Protein AF-A0A2S0KDK7-F1 (afdb_monomer)

InterPro domains:
  IPR001185 Large-conductance mechanosensitive channel [MF_00115] (1-149)
  IPR001185 Large-conductance mechanosensitive channel [TIGR00220] (1-148)
  IPR036019 Large-conductance mechanosensitive channel MscL [G3DSA:1.10.1200.120] (1-150)
  IPR036019 Large-conductance mechanosensitive channel MscL [SSF81330] (10-143)
  IPR037673 Large-conductance mechanosensitive channel/anditomin synthesis protein L [PF01741] (1-147)
  IPR037673 Large-conductance mechanosensitive channel/anditomin synthesis protein L [PTHR30266] (1-153)

Organism: NCBI:txid1004901

Solvent-accessible surface area (backbone atoms only — not comparable to full-atom values): 11457 Å² total; per-residue (Å²): 110,72,67,62,52,50,58,52,45,70,63,49,68,51,49,58,54,50,50,53,53,52,52,51,53,54,49,51,50,52,50,50,51,48,41,41,71,52,47,23,56,59,56,58,68,50,85,68,65,98,77,63,67,84,76,71,84,84,62,99,76,82,78,85,80,59,64,35,74,47,63,91,56,65,48,63,81,43,93,93,43,82,93,40,58,48,55,54,17,55,53,54,28,52,49,54,51,48,51,53,49,50,51,51,48,40,60,72,45,49,51,54,48,53,57,50,48,54,54,48,48,57,47,48,54,51,49,51,51,53,51,50,52,52,50,52,54,49,51,53,53,51,51,51,50,50,51,59,69,66,48,70,77,72,76,80,82,80,76,90,81,76,86,76,79,83,76,73,80,74,61,95,84,68,70,75,78,78,80,67,84,79,82,84,84,128

Sequence (186 aa):
MLKGFKEFILRGNVVELATAVIIGAAFTAIVTAFTNHIISPLLAAIPTGQDCGQTMTTGADSEQSAAVQVCGLAWQIKDGAPATTIDIGQVIAATINFLIVAAVVYFLIIVPYNKLNELAAARRDASAEEEAEQTEVGLLAEIRDLLSAARPAAPAVGEPLGGLPPTPNPAPGQYPPADGPGRHSR

Radius of gyration: 40.22 Å; Cα contacts (8 Å, |Δi|>4): 74; chains: 1; bounding box: 104×34×84 Å

Foldseek 3Di:
DVVVVVVVVVVPPVVVVVVVVVVVVVLVVVLLCCCQPPVLVVLVVPPQDPCQDPPPPPDPPDDGDSFNFNDDPWDAPDPPDSVRIDRVRRVVRVVVSVVSSVVVCCVPPVVVVVVVVVVVVVVVVVVVVVVVVVVVVVVVVVVVVVVVVPPPPPPDDDDDPDDDPPDPDDDPPPDDPDPPDDPPDD

Mean predicted aligned error: 18.28 Å

Secondary structure (DSSP, 8-state):
-HHHHHHHHTTSHHHHHHHHHHHHHHHHHHHHHHIIIIIHHHHHTS---S---------S--S--------S-EEESSTT-GGGEEEHHHHHHHHHHHHHHHHHHIIIIIHHHHHHHHHHHHHHHHHHHHHHHHHHHHHHHHHHHHHHHHS-------S-----PPPPPPPTT-SPP--PPP----

Structure (mmCIF, N/CA/C/O backbone):
data_AF-A0A2S0KDK7-F1
#
_entry.id   AF-A0A2S0KDK7-F1
#
loop_
_atom_site.group_PDB
_atom_site.id
_atom_site.type_symbol
_atom_site.label_atom_id
_atom_site.label_alt_id
_atom_site.label_comp_id
_atom_site.label_asym_id
_atom_site.label_entity_id
_atom_site.label_seq_id
_atom_site.pdbx_PDB_ins_code
_atom_site.Cartn_x
_atom_site.Cartn_y
_atom_site.Cartn_z
_atom_site.occupancy
_atom_site.B_iso_or_equiv
_atom_site.auth_seq_id
_atom_site.auth_comp_id
_atom_site.auth_asym_id
_atom_site.auth_atom_id
_atom_site.pdbx_PDB_model_num
ATOM 1 N N . MET A 1 1 ? 15.103 16.322 26.735 1.00 68.81 1 MET A N 1
ATOM 2 C CA . MET A 1 1 ? 14.741 15.994 25.337 1.00 68.81 1 MET A CA 1
ATOM 3 C C . MET A 1 1 ? 13.995 14.664 25.211 1.00 68.81 1 MET A C 1
ATOM 5 O O . MET A 1 1 ? 12.875 14.687 24.725 1.00 68.81 1 MET A O 1
ATOM 9 N N . LEU A 1 2 ? 14.515 13.537 25.727 1.00 74.75 2 LEU A N 1
ATOM 10 C CA . LEU A 1 2 ? 13.822 12.229 25.666 1.00 74.75 2 LEU A CA 1
ATOM 11 C C . LEU A 1 2 ? 12.410 12.205 26.293 1.00 74.75 2 LEU A C 1
ATOM 13 O O . LEU A 1 2 ? 11.532 11.504 25.802 1.00 74.75 2 LEU A O 1
ATOM 17 N N . LYS A 1 3 ? 12.179 12.982 27.361 1.00 84.25 3 LYS A N 1
ATOM 18 C CA . LYS A 1 3 ? 10.872 13.071 28.041 1.00 84.25 3 LYS A CA 1
ATOM 19 C C . LYS A 1 3 ? 9.783 13.665 27.129 1.00 84.25 3 LYS A C 1
ATOM 21 O O . LYS A 1 3 ? 8.746 13.042 26.955 1.00 84.25 3 LYS A O 1
ATOM 26 N N . GLY A 1 4 ? 10.089 14.773 26.445 1.00 81.81 4 GLY A N 1
ATOM 27 C CA . GLY A 1 4 ? 9.175 15.417 25.491 1.00 81.81 4 GLY A CA 1
ATOM 28 C C . GLY A 1 4 ? 8.920 14.592 24.224 1.00 81.81 4 GLY A C 1
ATOM 29 O O . GLY A 1 4 ? 7.816 14.611 23.694 1.00 81.81 4 GLY A O 1
ATOM 30 N N . PHE A 1 5 ? 9.903 13.805 23.774 1.00 81.44 5 PHE A N 1
ATOM 31 C CA . PHE A 1 5 ? 9.718 12.850 22.676 1.00 81.44 5 PHE A CA 1
ATOM 32 C C . PHE A 1 5 ? 8.780 11.696 23.064 1.00 81.44 5 PHE A C 1
ATOM 34 O O . PHE A 1 5 ? 7.878 11.350 22.306 1.00 81.44 5 PHE A O 1
ATOM 41 N N . LYS A 1 6 ? 8.927 11.151 24.280 1.00 84.06 6 LYS A N 1
ATOM 42 C CA . LYS A 1 6 ? 7.994 10.157 24.828 1.00 84.06 6 LYS A CA 1
ATOM 43 C C . LYS A 1 6 ? 6.575 10.731 24.939 1.00 84.06 6 LYS A C 1
ATOM 45 O O . LYS A 1 6 ? 5.639 10.068 24.519 1.00 84.06 6 LYS A O 1
ATOM 50 N N . GLU A 1 7 ? 6.406 11.956 25.436 1.00 82.12 7 GLU A N 1
ATOM 51 C CA . GLU A 1 7 ? 5.098 12.639 25.512 1.00 82.12 7 GLU A CA 1
ATOM 52 C C . GLU A 1 7 ? 4.462 12.904 24.136 1.00 82.12 7 GLU A C 1
ATOM 54 O O . GLU A 1 7 ? 3.241 12.877 24.000 1.00 82.12 7 GLU A O 1
ATOM 59 N N . PHE A 1 8 ? 5.280 13.130 23.105 1.00 81.75 8 PHE A N 1
ATOM 60 C CA . PHE A 1 8 ? 4.823 13.294 21.725 1.00 81.75 8 PHE A CA 1
ATOM 61 C C . PHE A 1 8 ? 4.345 11.972 21.108 1.00 81.75 8 PHE A C 1
ATOM 63 O O . PHE A 1 8 ? 3.282 11.934 20.494 1.00 81.75 8 PHE A O 1
ATOM 70 N N . ILE A 1 9 ? 5.084 10.879 21.323 1.00 81.94 9 ILE A N 1
ATOM 71 C CA . ILE A 1 9 ? 4.698 9.539 20.857 1.00 81.94 9 ILE A CA 1
ATOM 72 C C . ILE A 1 9 ? 3.483 9.006 21.629 1.00 81.94 9 ILE A C 1
ATOM 74 O O . ILE A 1 9 ? 2.565 8.451 21.031 1.00 81.94 9 ILE A O 1
ATOM 78 N N . LEU A 1 10 ? 3.418 9.231 22.944 1.00 82.88 10 LEU A N 1
ATOM 79 C CA . LEU A 1 10 ? 2.284 8.819 23.782 1.00 82.88 10 LEU A CA 1
ATOM 80 C C . LEU A 1 10 ? 0.985 9.581 23.488 1.00 82.88 10 LEU A C 1
ATOM 82 O O . LEU A 1 10 ? -0.064 9.204 23.999 1.00 82.88 10 LEU A O 1
ATOM 86 N N . ARG A 1 11 ? 1.022 10.610 22.633 1.00 85.75 11 ARG A N 1
ATOM 87 C CA . ARG A 1 11 ? -0.171 11.311 22.138 1.00 85.75 11 ARG A CA 1
ATOM 88 C C . ARG A 1 11 ? -1.036 10.442 21.202 1.00 85.75 11 ARG A C 1
ATOM 90 O O . ARG A 1 11 ? -2.076 10.906 20.750 1.00 85.75 11 ARG A O 1
ATOM 97 N N . GLY A 1 12 ? -0.622 9.207 20.893 1.00 77.50 12 GLY A N 1
ATOM 98 C CA . GLY A 1 12 ? -1.395 8.206 20.138 1.00 77.50 12 GLY A CA 1
ATOM 99 C C . GLY A 1 12 ? -1.347 8.410 18.623 1.00 77.50 12 GLY A C 1
ATOM 100 O O . GLY A 1 12 ? -0.922 7.520 17.893 1.00 77.50 12 GLY A O 1
ATOM 101 N N . ASN A 1 13 ? -1.637 9.628 18.159 1.00 85.62 13 ASN A N 1
ATOM 102 C CA . ASN A 1 13 ? -1.709 9.977 16.733 1.00 85.62 13 ASN A CA 1
ATOM 103 C C . ASN A 1 13 ? -0.413 9.695 15.940 1.00 85.62 13 ASN A C 1
ATOM 105 O O . ASN A 1 13 ? -0.450 9.447 14.741 1.00 85.62 13 ASN A O 1
ATOM 109 N N . VAL A 1 14 ? 0.752 9.742 16.593 1.00 86.69 14 VAL A N 1
ATOM 110 C CA . VAL A 1 14 ? 2.056 9.550 15.932 1.00 86.69 14 VAL A CA 1
ATOM 111 C C . VAL A 1 14 ? 2.391 8.071 15.760 1.00 86.69 14 VAL A C 1
ATOM 113 O O . VAL A 1 14 ? 3.001 7.701 14.761 1.00 86.69 14 VAL A O 1
ATOM 116 N N . VAL A 1 15 ? 2.000 7.223 16.716 1.00 89.19 15 VAL A N 1
ATOM 117 C CA . VAL A 1 15 ? 2.306 5.785 16.679 1.00 89.19 15 VAL A CA 1
ATOM 118 C C . VAL A 1 15 ? 1.524 5.116 15.560 1.00 89.19 15 VAL A C 1
ATOM 120 O O . VAL A 1 15 ? 2.116 4.412 14.753 1.00 89.19 15 VAL A O 1
ATOM 123 N N . GLU A 1 16 ? 0.225 5.396 15.461 1.00 89.50 16 GLU A N 1
ATOM 124 C CA . GLU A 1 16 ? -0.635 4.828 14.418 1.00 89.50 16 GLU A CA 1
ATOM 125 C C . GLU A 1 16 ? -0.177 5.249 13.017 1.00 89.50 16 GLU A C 1
ATOM 127 O O . GLU A 1 16 ? -0.047 4.405 12.126 1.00 89.50 16 GLU A O 1
ATOM 132 N N . LEU A 1 17 ? 0.173 6.530 12.839 1.00 92.56 17 LEU A N 1
ATOM 133 C CA . LEU A 1 17 ? 0.731 7.011 11.575 1.00 92.56 17 LEU A CA 1
ATOM 134 C C . LEU A 1 17 ? 2.080 6.358 11.254 1.00 92.56 17 LEU A C 1
ATOM 136 O O . LEU A 1 17 ? 2.308 5.938 10.121 1.00 92.56 17 LEU A O 1
ATOM 140 N N . ALA A 1 18 ? 2.974 6.253 12.240 1.00 91.06 18 ALA A N 1
ATOM 141 C CA . ALA A 1 18 ? 4.280 5.632 12.049 1.00 91.06 18 ALA A CA 1
ATOM 142 C C . ALA A 1 18 ? 4.145 4.153 11.661 1.00 91.06 18 ALA A C 1
ATOM 144 O O . ALA A 1 18 ? 4.814 3.692 10.737 1.00 91.06 18 ALA A O 1
ATOM 145 N N . THR A 1 19 ? 3.245 3.416 12.315 1.00 92.00 19 THR A N 1
ATOM 146 C CA . THR A 1 19 ? 2.969 2.016 11.987 1.00 92.00 19 THR A CA 1
ATOM 147 C C . THR A 1 19 ? 2.403 1.874 10.575 1.00 92.00 19 THR A C 1
ATOM 149 O O . THR A 1 19 ? 2.869 1.010 9.833 1.00 92.00 19 THR A O 1
ATOM 152 N N . ALA A 1 20 ? 1.480 2.746 10.157 1.00 92.12 20 ALA A N 1
ATOM 153 C CA . ALA A 1 20 ? 0.940 2.735 8.797 1.00 92.12 20 ALA A CA 1
ATOM 154 C C . ALA A 1 20 ? 2.035 2.931 7.731 1.00 92.12 20 ALA A C 1
ATOM 156 O O . ALA A 1 20 ? 2.088 2.185 6.752 1.00 92.12 20 ALA A O 1
ATOM 157 N N . VAL A 1 21 ? 2.953 3.881 7.946 1.00 93.19 21 VAL A N 1
ATOM 158 C CA . VAL A 1 21 ? 4.069 4.148 7.022 1.00 93.19 21 VAL A CA 1
ATOM 159 C C . VAL A 1 21 ? 5.039 2.963 6.951 1.00 93.19 21 VAL A C 1
ATOM 161 O O . VAL A 1 21 ? 5.438 2.564 5.857 1.00 93.19 21 VAL A O 1
ATOM 164 N N . ILE A 1 22 ? 5.389 2.363 8.093 1.00 94.38 22 ILE A N 1
ATOM 165 C CA . ILE A 1 22 ? 6.307 1.212 8.150 1.00 94.38 22 ILE A CA 1
ATOM 166 C C . ILE A 1 22 ? 5.710 -0.005 7.434 1.00 94.38 22 ILE A C 1
ATOM 168 O O . ILE A 1 22 ? 6.397 -0.647 6.639 1.00 94.38 22 ILE A O 1
ATOM 172 N N . ILE A 1 23 ? 4.431 -0.310 7.679 1.00 94.06 23 ILE A N 1
ATOM 173 C CA . ILE A 1 23 ? 3.742 -1.433 7.027 1.00 94.06 23 ILE A CA 1
ATOM 174 C C . ILE A 1 23 ? 3.630 -1.184 5.520 1.00 94.06 23 ILE A C 1
ATOM 176 O O . ILE A 1 23 ? 3.902 -2.091 4.735 1.00 94.06 23 ILE A O 1
ATOM 180 N N . GLY A 1 24 ? 3.297 0.043 5.105 1.00 90.62 24 GLY A N 1
ATOM 181 C CA . GLY A 1 24 ? 3.223 0.413 3.690 1.00 90.62 24 GLY A CA 1
ATOM 182 C C . GLY A 1 24 ? 4.555 0.229 2.957 1.00 90.62 24 GLY A C 1
ATOM 183 O O . GLY A 1 24 ? 4.590 -0.358 1.872 1.00 90.62 24 GLY A O 1
ATOM 184 N N . ALA A 1 25 ? 5.661 0.663 3.569 1.00 90.75 25 ALA A N 1
ATOM 185 C CA . ALA A 1 25 ? 7.000 0.496 3.009 1.00 90.75 25 ALA A CA 1
ATOM 186 C C . ALA A 1 25 ? 7.404 -0.986 2.907 1.00 90.75 25 ALA A C 1
ATOM 188 O O . ALA A 1 25 ? 7.842 -1.438 1.849 1.00 90.75 25 ALA A O 1
ATOM 189 N N . ALA A 1 26 ? 7.203 -1.761 3.977 1.00 93.06 26 ALA A N 1
ATOM 190 C CA . ALA A 1 26 ? 7.538 -3.184 4.003 1.00 93.06 26 ALA A CA 1
ATOM 191 C C . ALA A 1 26 ? 6.715 -3.996 2.991 1.00 93.06 26 ALA A C 1
ATOM 193 O O . ALA A 1 26 ? 7.258 -4.837 2.276 1.00 93.06 26 ALA A O 1
ATOM 194 N N . PHE A 1 27 ? 5.414 -3.719 2.882 1.00 89.19 27 PHE A N 1
ATOM 195 C CA . PHE A 1 27 ? 4.546 -4.385 1.915 1.00 89.19 27 PHE A CA 1
ATOM 196 C C . PHE A 1 27 ? 4.966 -4.075 0.474 1.00 89.19 27 PHE A C 1
ATOM 198 O O . PHE A 1 27 ? 5.104 -4.986 -0.340 1.00 89.19 27 PHE A O 1
ATOM 205 N N . THR A 1 28 ? 5.250 -2.805 0.170 1.00 85.44 28 THR A N 1
ATOM 206 C CA . THR A 1 28 ? 5.720 -2.391 -1.161 1.00 85.44 28 THR A CA 1
ATOM 207 C C . THR A 1 28 ? 7.024 -3.094 -1.541 1.00 85.44 28 THR A C 1
ATOM 209 O O . THR A 1 28 ? 7.173 -3.520 -2.687 1.00 85.44 28 THR A O 1
ATOM 212 N N . ALA A 1 29 ? 7.943 -3.286 -0.588 1.00 88.88 29 ALA A N 1
ATOM 213 C CA . ALA A 1 29 ? 9.182 -4.026 -0.817 1.00 88.88 29 ALA A CA 1
ATOM 214 C C . ALA A 1 29 ? 8.921 -5.498 -1.181 1.00 88.88 29 ALA A C 1
ATOM 216 O O . ALA A 1 29 ? 9.525 -6.009 -2.122 1.00 88.88 29 ALA A O 1
ATOM 217 N N . ILE A 1 30 ? 7.982 -6.165 -0.499 1.00 88.12 30 ILE A N 1
ATOM 218 C CA . ILE A 1 30 ? 7.608 -7.560 -0.792 1.00 88.12 30 ILE A CA 1
ATOM 219 C C . ILE A 1 30 ? 7.011 -7.682 -2.195 1.00 88.12 30 ILE A C 1
ATOM 221 O O . ILE A 1 30 ? 7.409 -8.562 -2.959 1.00 88.12 30 ILE A O 1
ATOM 225 N N . VAL A 1 31 ? 6.077 -6.795 -2.554 1.00 84.44 31 VAL A N 1
ATOM 226 C CA . VAL A 1 31 ? 5.444 -6.839 -3.880 1.00 84.44 31 VAL A CA 1
ATOM 227 C C . VAL A 1 31 ? 6.460 -6.520 -4.974 1.00 84.44 31 VAL A C 1
ATOM 229 O O . VAL A 1 31 ? 6.506 -7.219 -5.980 1.00 84.44 31 VAL A O 1
ATOM 232 N N . THR A 1 32 ? 7.334 -5.536 -4.753 1.00 82.25 32 THR A N 1
ATOM 233 C CA . THR A 1 32 ? 8.431 -5.216 -5.679 1.00 82.25 32 THR A CA 1
ATOM 234 C C . THR A 1 32 ? 9.366 -6.408 -5.871 1.00 82.25 32 THR A C 1
ATOM 236 O O . THR A 1 32 ? 9.675 -6.760 -7.005 1.00 82.25 32 THR A O 1
ATOM 239 N N . ALA A 1 33 ? 9.778 -7.076 -4.789 1.00 86.69 33 ALA A N 1
ATOM 240 C CA . ALA A 1 33 ? 10.630 -8.260 -4.866 1.00 86.69 33 ALA A CA 1
ATOM 241 C C . ALA A 1 33 ? 9.952 -9.400 -5.642 1.00 86.69 33 ALA A C 1
ATOM 243 O O . ALA A 1 33 ? 10.579 -10.018 -6.500 1.00 86.69 33 ALA A O 1
ATOM 244 N N . PHE A 1 34 ? 8.662 -9.644 -5.396 1.00 85.00 34 PHE A N 1
ATOM 245 C CA . PHE A 1 34 ? 7.879 -10.632 -6.138 1.00 85.00 34 PHE A CA 1
ATOM 246 C C . PHE A 1 34 ? 7.798 -10.290 -7.632 1.00 85.00 34 PHE A C 1
ATOM 248 O O . PHE A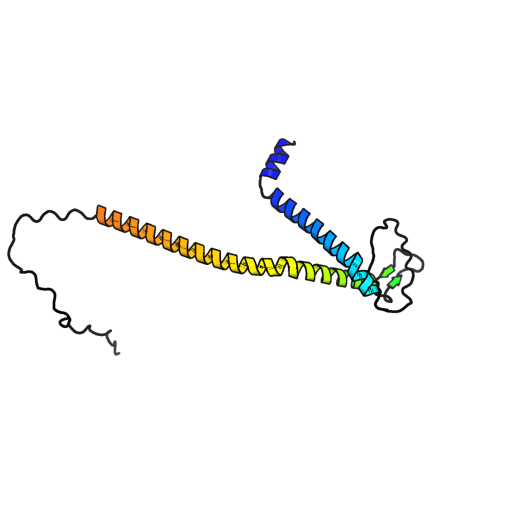 1 34 ? 8.089 -11.140 -8.477 1.00 85.00 34 PHE A O 1
ATOM 255 N N . THR A 1 35 ? 7.465 -9.043 -7.976 1.00 79.19 35 THR A N 1
ATOM 256 C CA . THR A 1 35 ? 7.402 -8.607 -9.374 1.00 79.19 35 THR A CA 1
ATOM 257 C C . TH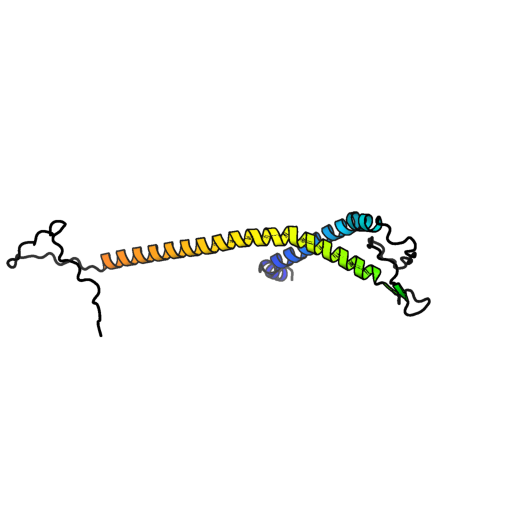R A 1 35 ? 8.763 -8.749 -10.049 1.00 79.19 35 THR A C 1
ATOM 259 O O . THR A 1 35 ? 8.848 -9.365 -11.107 1.00 79.19 35 THR A O 1
ATOM 262 N N . ASN A 1 36 ? 9.837 -8.276 -9.415 1.00 78.38 36 ASN A N 1
ATOM 263 C CA . ASN A 1 36 ? 11.183 -8.287 -9.985 1.00 78.38 36 ASN A CA 1
ATOM 264 C C . ASN A 1 36 ? 11.746 -9.702 -10.175 1.00 78.38 36 ASN A C 1
ATOM 266 O O . ASN A 1 36 ? 12.434 -9.959 -11.161 1.00 78.38 36 ASN A O 1
ATOM 270 N N . HIS A 1 37 ? 11.481 -10.620 -9.242 1.00 83.12 37 HIS A N 1
ATOM 271 C CA . HIS A 1 37 ? 12.080 -11.958 -9.265 1.00 83.12 37 HIS A CA 1
ATOM 272 C C . HIS A 1 37 ? 11.239 -13.024 -9.953 1.00 83.12 37 HIS A C 1
ATOM 274 O O . HIS A 1 37 ? 11.786 -14.054 -10.337 1.00 83.12 37 HIS A O 1
ATOM 280 N N . ILE A 1 38 ? 9.932 -12.810 -10.097 1.00 83.56 38 ILE A N 1
ATOM 281 C CA . ILE A 1 38 ? 9.030 -13.814 -10.667 1.00 83.56 38 ILE A CA 1
ATOM 282 C C . ILE A 1 38 ? 8.375 -13.277 -11.933 1.00 83.56 38 ILE A C 1
ATOM 284 O O . ILE A 1 38 ? 8.447 -13.922 -12.974 1.00 83.56 38 ILE A O 1
ATOM 288 N N . ILE A 1 39 ? 7.776 -12.088 -11.886 1.00 78.62 39 ILE A N 1
ATOM 289 C CA . ILE A 1 39 ? 6.996 -11.586 -13.022 1.00 78.62 39 ILE A CA 1
ATOM 290 C C . ILE A 1 39 ? 7.891 -11.024 -14.130 1.00 78.62 39 ILE A C 1
ATOM 292 O O . ILE A 1 39 ? 7.727 -11.408 -15.285 1.00 78.62 39 ILE A O 1
ATOM 296 N N . SER A 1 40 ? 8.873 -10.181 -13.804 1.00 74.25 40 SER A N 1
ATOM 297 C CA . SER A 1 40 ? 9.820 -9.628 -14.779 1.00 74.25 40 SER A CA 1
ATOM 298 C C . SER A 1 40 ? 10.533 -10.696 -15.621 1.00 74.25 40 SER A C 1
ATOM 300 O O . SER A 1 40 ? 10.515 -10.553 -16.843 1.00 74.25 40 SER A O 1
ATOM 302 N N . PRO A 1 41 ? 11.116 -11.780 -15.062 1.00 77.38 41 PRO A N 1
ATOM 303 C CA . PRO A 1 41 ? 11.746 -12.813 -15.885 1.00 77.38 41 PRO A CA 1
ATOM 304 C C . PRO A 1 4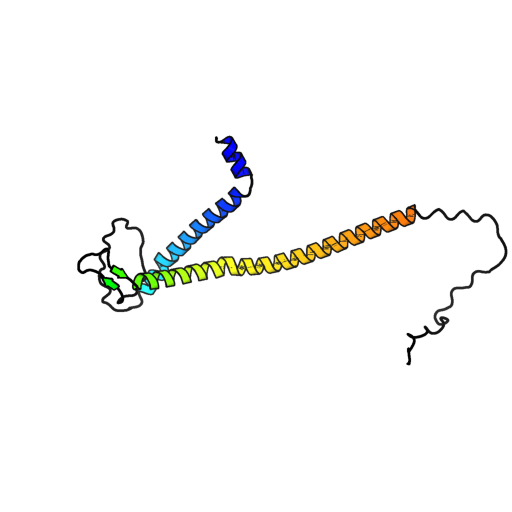1 ? 10.742 -13.611 -16.726 1.00 77.38 41 PRO A C 1
ATOM 306 O O . PRO A 1 41 ? 11.079 -14.003 -17.839 1.00 77.38 41 PRO A O 1
ATOM 309 N N . LEU A 1 42 ? 9.506 -13.818 -16.256 1.00 78.56 42 LEU A N 1
ATOM 310 C CA . LEU A 1 42 ? 8.454 -14.454 -17.061 1.00 78.56 42 LEU A CA 1
ATOM 311 C C . LEU A 1 42 ? 8.026 -13.577 -18.243 1.00 78.56 42 LEU A C 1
ATOM 313 O O . LEU A 1 42 ? 7.784 -14.093 -19.330 1.00 78.56 42 LEU A O 1
ATOM 317 N N . LEU A 1 43 ? 7.966 -12.258 -18.047 1.00 69.00 43 LEU A N 1
ATOM 318 C CA . LEU A 1 43 ? 7.677 -11.303 -19.115 1.00 69.00 43 LEU A CA 1
ATOM 319 C C . LEU A 1 43 ? 8.854 -11.167 -20.089 1.00 69.00 43 LEU A C 1
ATOM 321 O O . LEU A 1 43 ? 8.633 -11.115 -21.293 1.00 69.00 43 LEU A O 1
ATOM 325 N N . ALA A 1 44 ? 10.092 -11.171 -19.591 1.00 66.81 44 ALA A N 1
ATOM 326 C CA . ALA A 1 44 ? 11.304 -11.125 -20.412 1.00 66.81 44 ALA A CA 1
ATOM 327 C C . ALA A 1 44 ? 11.559 -12.427 -21.193 1.00 66.81 44 ALA A C 1
ATOM 329 O O . ALA A 1 44 ? 12.245 -12.415 -22.211 1.00 66.81 44 ALA A O 1
ATOM 330 N N . ALA A 1 45 ? 11.004 -13.555 -20.738 1.00 70.62 45 ALA A N 1
ATOM 331 C CA . ALA A 1 45 ? 11.046 -14.818 -21.469 1.00 70.62 45 ALA A CA 1
ATOM 332 C C . ALA A 1 45 ? 10.143 -14.819 -22.716 1.00 70.62 45 ALA A C 1
ATOM 334 O O . ALA A 1 45 ? 10.310 -15.673 -23.588 1.00 70.62 45 ALA A O 1
ATOM 335 N N . ILE A 1 46 ? 9.196 -13.880 -22.823 1.00 68.88 46 ILE A N 1
ATOM 336 C CA . ILE A 1 46 ? 8.397 -13.698 -24.035 1.00 68.88 46 ILE A CA 1
ATOM 337 C C . ILE A 1 46 ? 9.282 -12.962 -25.054 1.00 68.88 46 ILE A C 1
ATOM 339 O O . ILE A 1 46 ? 9.710 -11.843 -24.779 1.00 68.88 46 ILE A O 1
ATOM 343 N N . PRO A 1 47 ? 9.584 -13.558 -26.224 1.00 55.03 47 PRO A N 1
ATOM 344 C CA . PRO A 1 47 ? 10.533 -12.995 -27.177 1.00 55.03 47 PRO A CA 1
ATOM 345 C C . PRO A 1 47 ? 9.952 -11.753 -27.862 1.00 55.03 47 PRO A C 1
ATOM 347 O O . PRO A 1 47 ? 9.359 -11.827 -28.937 1.00 55.03 47 PRO A O 1
ATOM 350 N N . THR A 1 48 ? 10.143 -10.586 -27.256 1.00 54.16 48 THR A N 1
ATOM 351 C CA . THR A 1 48 ? 9.873 -9.285 -27.874 1.00 54.16 48 THR A CA 1
ATOM 352 C C . THR A 1 48 ? 11.144 -8.757 -28.546 1.00 54.16 48 THR A C 1
ATOM 354 O O . THR A 1 48 ? 11.717 -7.775 -28.098 1.00 54.16 48 THR A O 1
ATOM 357 N N . GLY A 1 49 ? 11.590 -9.425 -29.617 1.00 48.28 49 GLY A N 1
ATOM 358 C CA . GLY A 1 49 ? 12.668 -8.954 -30.506 1.00 48.28 49 GLY A CA 1
ATOM 359 C C . GLY A 1 49 ? 14.093 -9.062 -29.935 1.00 48.28 49 GLY A C 1
ATOM 360 O O . GLY A 1 49 ? 14.420 -8.497 -28.903 1.00 48.28 49 GLY A O 1
ATOM 361 N N . GLN A 1 50 ? 14.972 -9.775 -30.643 1.00 44.41 50 GLN A N 1
ATOM 362 C CA . GLN A 1 50 ? 16.334 -10.156 -30.227 1.00 44.41 50 GLN A CA 1
ATOM 363 C C . GLN A 1 50 ? 17.396 -9.033 -30.194 1.00 44.41 50 GLN A C 1
ATOM 365 O O . GLN A 1 50 ? 18.547 -9.330 -29.885 1.00 44.41 50 GLN A O 1
ATOM 370 N N . ASP A 1 51 ? 17.042 -7.768 -30.438 1.00 47.44 51 ASP A N 1
ATOM 371 C CA . ASP A 1 51 ? 18.008 -6.659 -30.574 1.00 47.44 51 ASP A CA 1
ATOM 372 C C . ASP A 1 51 ? 17.871 -5.597 -29.471 1.00 47.44 51 ASP A C 1
ATOM 374 O O . ASP A 1 51 ? 18.093 -4.402 -29.681 1.00 47.44 51 ASP A O 1
ATOM 378 N N . CYS A 1 52 ? 17.492 -6.021 -28.266 1.00 52.84 52 CYS A N 1
ATOM 379 C CA . CYS A 1 52 ? 17.534 -5.178 -27.078 1.00 52.84 52 CYS A CA 1
ATOM 380 C C . CYS A 1 52 ? 19.000 -4.929 -26.726 1.00 52.84 52 CYS A C 1
ATOM 382 O O . CYS A 1 52 ? 19.634 -5.713 -26.018 1.00 52.84 52 CYS A O 1
ATOM 384 N N . GLY A 1 53 ? 19.551 -3.876 -27.330 1.00 49.88 53 GLY A N 1
ATOM 385 C CA . GLY A 1 53 ? 20.928 -3.462 -27.160 1.00 49.88 53 GLY A CA 1
ATOM 386 C C . GLY A 1 53 ? 21.322 -3.509 -25.694 1.00 49.88 53 GLY A C 1
ATOM 387 O O . GLY A 1 53 ? 20.556 -3.124 -24.813 1.00 49.88 53 GLY A O 1
ATOM 388 N N . GLN A 1 54 ? 22.540 -3.983 -25.458 1.00 46.34 54 GLN A N 1
ATOM 389 C CA . GLN A 1 54 ? 23.260 -3.767 -24.221 1.00 46.34 54 GLN A CA 1
ATOM 390 C C . GLN A 1 54 ? 23.338 -2.252 -23.981 1.00 46.34 54 GLN A C 1
ATOM 392 O O . GLN A 1 54 ? 24.337 -1.612 -24.305 1.00 46.34 54 GLN A O 1
ATOM 397 N N . THR A 1 55 ? 22.291 -1.639 -23.432 1.00 45.66 55 THR A N 1
ATOM 398 C CA . THR A 1 55 ? 22.433 -0.388 -22.708 1.00 45.66 55 THR A CA 1
ATOM 399 C C . THR A 1 55 ? 23.202 -0.764 -21.463 1.00 45.66 55 THR A C 1
ATOM 401 O O . THR A 1 55 ? 22.675 -1.199 -20.444 1.00 45.66 55 THR A O 1
ATOM 404 N N . MET A 1 56 ? 24.516 -0.713 -21.663 1.00 41.84 56 MET A N 1
ATOM 405 C CA . MET A 1 56 ? 25.565 -0.688 -20.677 1.00 41.84 56 MET A CA 1
ATOM 406 C C . MET A 1 56 ? 25.004 -0.038 -19.416 1.00 41.84 56 MET A C 1
ATOM 408 O O . MET A 1 56 ? 24.768 1.168 -19.353 1.00 41.84 56 MET A O 1
ATOM 412 N N . THR A 1 57 ? 24.735 -0.881 -18.429 1.00 43.97 57 THR A N 1
ATOM 413 C CA . THR A 1 57 ? 24.539 -0.505 -17.037 1.00 43.97 57 THR A CA 1
ATOM 414 C C . THR A 1 57 ? 25.864 0.102 -16.561 1.00 43.97 57 THR A C 1
ATOM 416 O O . THR A 1 57 ? 26.675 -0.542 -15.903 1.00 43.97 57 THR A O 1
ATOM 419 N N . THR A 1 58 ? 26.140 1.336 -16.974 1.00 37.53 58 THR A N 1
ATOM 420 C CA . THR A 1 58 ? 27.154 2.209 -16.383 1.00 37.53 58 THR A CA 1
ATOM 421 C C . THR A 1 58 ? 26.432 3.176 -15.460 1.00 37.53 58 THR A C 1
ATOM 423 O O . THR A 1 58 ? 26.159 4.319 -15.814 1.00 37.53 58 THR A O 1
ATOM 426 N N . GLY A 1 59 ? 26.093 2.660 -14.284 1.00 35.12 59 GLY A N 1
ATOM 427 C CA . GLY A 1 59 ? 25.632 3.381 -13.103 1.00 35.12 59 GLY A CA 1
ATOM 428 C C . GLY A 1 59 ? 25.926 2.479 -11.909 1.00 35.12 59 GLY A C 1
ATOM 429 O O . GLY A 1 59 ? 25.418 1.365 -11.845 1.00 35.12 59 GLY A O 1
ATOM 430 N N . ALA A 1 60 ? 26.877 2.895 -11.076 1.00 37.84 60 ALA A N 1
ATOM 431 C CA . ALA A 1 60 ? 27.628 2.085 -10.113 1.00 37.84 60 ALA A CA 1
ATOM 432 C C . ALA A 1 60 ? 26.916 1.891 -8.758 1.00 37.84 60 ALA A C 1
ATOM 434 O O . ALA A 1 60 ? 27.550 1.785 -7.712 1.00 37.84 60 ALA A O 1
ATOM 435 N N . ASP A 1 61 ? 25.596 1.841 -8.790 1.00 36.47 61 ASP A N 1
ATOM 436 C CA . ASP A 1 61 ? 24.675 1.640 -7.677 1.00 36.47 61 ASP A CA 1
ATOM 437 C C . ASP A 1 61 ? 23.715 0.503 -8.056 1.00 36.47 61 ASP A C 1
ATOM 439 O O . ASP A 1 61 ? 22.490 0.577 -8.044 1.00 36.47 61 ASP A O 1
ATOM 443 N N . SER A 1 62 ? 24.362 -0.581 -8.468 1.00 42.22 62 SER A N 1
ATOM 444 C CA . SER A 1 62 ? 23.807 -1.861 -8.843 1.00 42.22 62 SER A CA 1
ATOM 445 C C . SER A 1 62 ? 23.315 -2.619 -7.618 1.00 42.22 62 SER A C 1
ATOM 447 O O . SER A 1 62 ? 24.078 -3.398 -7.061 1.00 42.22 62 SER A O 1
ATOM 449 N N . GLU A 1 63 ? 22.038 -2.479 -7.277 1.00 44.22 63 GLU A N 1
ATOM 450 C CA . GLU A 1 63 ? 21.223 -3.623 -6.869 1.00 44.22 63 GLU A CA 1
ATOM 451 C C . GLU A 1 63 ? 19.811 -3.466 -7.457 1.00 44.22 63 GLU A C 1
ATOM 453 O O . GLU A 1 63 ? 19.051 -2.573 -7.098 1.00 44.22 63 GLU A O 1
ATOM 458 N N . GLN A 1 64 ? 19.469 -4.400 -8.353 1.00 44.03 64 GLN A N 1
ATOM 459 C CA . GLN A 1 64 ? 18.096 -4.842 -8.619 1.00 44.03 64 GLN A CA 1
ATOM 460 C C . GLN A 1 64 ? 17.216 -4.006 -9.567 1.00 44.03 64 GLN A C 1
ATOM 462 O O . GLN A 1 64 ? 16.088 -3.648 -9.244 1.00 44.03 64 GLN A O 1
ATOM 467 N N . SER A 1 65 ? 17.657 -3.867 -10.819 1.00 44.84 65 SER A N 1
ATOM 468 C CA . SER A 1 65 ? 16.770 -3.513 -11.938 1.00 44.84 65 SER A CA 1
ATOM 469 C C . SER A 1 65 ? 16.643 -4.685 -12.912 1.00 44.84 65 SER A C 1
ATOM 471 O O . SER A 1 65 ? 17.160 -4.651 -14.025 1.00 44.84 65 SER A O 1
ATOM 473 N N . ALA A 1 66 ? 15.935 -5.742 -12.498 1.00 41.97 66 ALA A N 1
ATOM 474 C CA . ALA A 1 66 ? 15.374 -6.721 -13.433 1.00 41.97 66 ALA A CA 1
ATOM 475 C C . ALA A 1 66 ? 14.128 -6.097 -14.084 1.00 41.97 66 ALA A C 1
ATOM 477 O O . ALA A 1 66 ? 12.986 -6.438 -13.769 1.00 41.97 66 ALA A O 1
ATOM 478 N N . ALA A 1 67 ? 14.363 -5.083 -14.916 1.00 47.19 67 ALA A N 1
ATOM 479 C CA . ALA A 1 67 ? 13.313 -4.361 -15.607 1.00 47.19 67 ALA A CA 1
ATOM 480 C C . ALA A 1 67 ? 12.779 -5.205 -16.767 1.00 47.19 67 ALA A C 1
ATOM 482 O O . ALA A 1 67 ? 13.545 -5.760 -17.553 1.00 47.19 67 ALA A O 1
ATOM 483 N N . VAL A 1 68 ? 11.454 -5.253 -16.887 1.00 51.41 68 VAL A N 1
ATOM 484 C CA . VAL A 1 68 ? 10.765 -5.607 -18.131 1.00 51.41 68 VAL A CA 1
ATOM 485 C C . VAL A 1 68 ? 11.346 -4.706 -19.228 1.00 51.41 68 VAL A C 1
ATOM 487 O O . VAL A 1 68 ? 11.195 -3.497 -19.162 1.00 51.41 68 VAL A O 1
ATOM 490 N N . GLN A 1 69 ? 12.085 -5.234 -20.198 1.00 51.53 69 GLN A N 1
ATOM 491 C CA . GLN A 1 69 ? 12.661 -4.401 -21.258 1.00 51.53 69 GLN A CA 1
ATOM 492 C C . GLN A 1 69 ? 11.714 -4.407 -22.451 1.00 51.53 69 GLN A C 1
ATOM 494 O O . GLN A 1 69 ? 11.616 -5.392 -23.174 1.00 51.53 69 GLN A O 1
ATOM 499 N N . VAL A 1 70 ? 10.990 -3.304 -22.644 1.00 49.25 70 VAL A N 1
ATOM 500 C CA . VAL A 1 70 ? 10.206 -3.085 -23.864 1.00 49.25 70 VAL A CA 1
ATOM 501 C C . VAL A 1 70 ? 11.104 -2.371 -24.869 1.00 49.25 70 VAL A C 1
ATOM 503 O O . VAL A 1 70 ? 11.410 -1.192 -24.725 1.00 49.25 70 VAL A O 1
ATOM 506 N N . CYS A 1 71 ? 11.595 -3.110 -25.856 1.00 59.06 71 CYS A N 1
ATOM 507 C CA . CYS A 1 71 ? 12.678 -2.654 -26.725 1.00 59.06 71 CYS A CA 1
ATOM 508 C C . CYS A 1 71 ? 12.181 -1.789 -27.898 1.00 59.06 71 CYS A C 1
ATOM 510 O O . CYS A 1 71 ? 11.055 -1.945 -28.368 1.00 59.06 71 CYS A O 1
ATOM 512 N N . GLY A 1 72 ? 13.050 -0.895 -28.396 1.00 53.06 72 GLY A N 1
ATOM 513 C CA . GLY A 1 72 ? 12.885 -0.221 -29.697 1.00 53.06 72 GLY A CA 1
ATOM 514 C C . GLY A 1 72 ? 12.474 1.256 -29.684 1.00 53.06 72 GLY A C 1
ATOM 515 O O . GLY A 1 72 ? 12.304 1.834 -30.753 1.00 53.06 72 GLY A O 1
ATOM 516 N N . LEU A 1 73 ? 12.329 1.887 -28.515 1.00 59.41 73 LEU A N 1
ATOM 517 C CA . LEU A 1 73 ? 11.874 3.285 -28.399 1.00 59.41 73 LEU A CA 1
ATOM 518 C C . LEU A 1 73 ? 12.867 4.199 -27.669 1.00 59.41 73 LEU A C 1
ATOM 520 O O . LEU A 1 73 ? 12.496 5.293 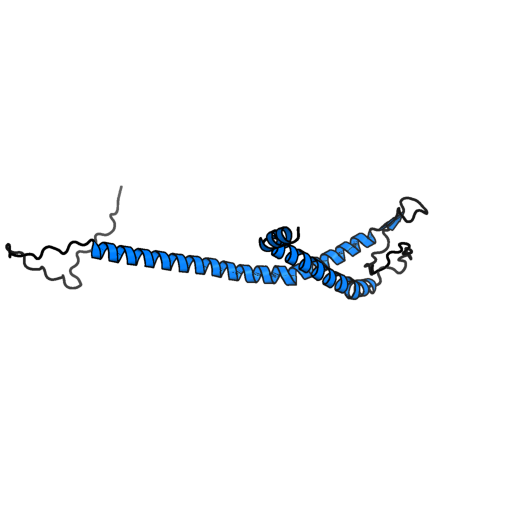-27.248 1.00 59.41 73 LEU A O 1
ATOM 524 N N . ALA A 1 74 ? 14.113 3.756 -27.494 1.00 62.31 74 ALA A N 1
ATOM 525 C CA . ALA A 1 74 ? 15.140 4.580 -26.880 1.00 62.31 74 ALA A CA 1
ATOM 526 C C . ALA A 1 74 ? 15.816 5.468 -27.931 1.00 62.31 74 ALA A C 1
ATOM 528 O O . ALA A 1 74 ? 16.369 4.959 -28.906 1.00 62.31 74 ALA A O 1
ATOM 529 N N . TRP A 1 75 ? 15.796 6.785 -27.730 1.00 65.44 75 TRP A N 1
ATOM 530 C CA . TRP A 1 75 ? 16.551 7.726 -28.558 1.00 65.44 75 TRP A CA 1
ATOM 531 C C . TRP A 1 75 ? 17.479 8.572 -27.692 1.00 65.44 75 TRP A C 1
ATOM 533 O O . TRP A 1 75 ? 17.130 8.995 -26.587 1.00 65.44 75 TRP A O 1
ATOM 543 N N . GLN A 1 76 ? 18.683 8.818 -28.197 1.00 69.62 76 GLN A N 1
ATOM 544 C CA . GLN A 1 76 ? 19.622 9.743 -27.579 1.00 69.62 76 GLN A CA 1
ATOM 545 C C . GLN A 1 76 ? 19.399 11.133 -28.161 1.00 69.62 76 GLN A C 1
ATOM 547 O O . GLN A 1 76 ? 19.302 11.302 -29.372 1.00 69.62 76 GLN A O 1
ATOM 552 N N . ILE A 1 77 ? 19.299 12.137 -27.290 1.00 71.44 77 ILE A N 1
ATOM 553 C CA . ILE A 1 77 ? 19.153 13.536 -27.714 1.00 71.44 77 ILE A CA 1
ATOM 554 C C . ILE A 1 77 ? 20.499 14.074 -28.230 1.00 71.44 77 ILE A C 1
ATOM 556 O O . ILE A 1 77 ? 20.526 14.967 -29.077 1.00 71.44 77 ILE A O 1
ATOM 560 N N . LYS A 1 78 ? 21.623 13.541 -27.730 1.00 70.50 78 LYS A N 1
ATOM 561 C CA . LYS A 1 78 ? 22.976 13.921 -28.146 1.00 70.50 78 LYS A CA 1
ATOM 562 C C . LYS A 1 78 ? 23.860 12.685 -28.314 1.00 70.50 78 LYS A C 1
ATOM 564 O O . LYS A 1 78 ? 24.050 11.931 -27.359 1.00 70.50 78 LYS A O 1
ATOM 569 N N . ASP A 1 79 ? 24.427 12.517 -29.507 1.00 62.84 79 ASP A N 1
ATOM 570 C CA . ASP A 1 79 ? 25.299 11.385 -29.831 1.00 62.84 79 ASP A CA 1
ATOM 571 C C . ASP A 1 79 ? 26.499 11.318 -28.873 1.00 62.84 79 ASP A C 1
ATOM 573 O O . ASP A 1 79 ? 27.242 12.289 -28.703 1.00 62.84 79 ASP A O 1
ATOM 577 N N . GLY A 1 80 ? 26.678 10.166 -28.219 1.00 65.31 80 GLY A N 1
ATOM 578 C CA . GLY A 1 80 ? 27.816 9.891 -27.334 1.00 65.31 80 GLY A CA 1
ATOM 579 C C . GLY A 1 80 ? 27.681 10.385 -25.888 1.00 65.31 80 GLY A C 1
ATOM 580 O O . GLY A 1 80 ? 28.610 10.197 -25.104 1.00 65.31 80 GLY A O 1
ATOM 581 N N . ALA A 1 81 ? 26.546 10.978 -25.498 1.00 67.62 81 ALA A N 1
ATOM 582 C CA . ALA A 1 81 ? 26.266 11.343 -24.108 1.00 67.62 81 ALA A CA 1
ATOM 583 C C . ALA A 1 81 ? 25.233 10.374 -23.491 1.00 67.62 81 ALA A C 1
ATOM 585 O O . ALA A 1 81 ? 24.027 10.580 -23.674 1.00 67.62 81 ALA A O 1
ATOM 586 N N . PRO A 1 82 ? 25.659 9.353 -22.713 1.00 63.66 82 PRO A N 1
ATOM 587 C CA . PRO A 1 82 ? 24.748 8.341 -22.162 1.00 63.66 82 PRO A CA 1
ATOM 588 C C . PRO A 1 82 ? 23.676 8.940 -21.235 1.00 63.66 82 PRO A C 1
ATOM 590 O O . PRO A 1 82 ? 22.575 8.404 -21.140 1.00 63.66 82 PRO A O 1
ATOM 593 N N . ALA A 1 83 ? 23.953 10.104 -20.635 1.00 63.97 83 ALA A N 1
ATOM 594 C CA . ALA A 1 83 ? 23.029 10.855 -19.784 1.00 63.97 83 ALA A CA 1
ATOM 595 C C . ALA A 1 83 ? 21.839 11.504 -20.528 1.00 63.97 83 ALA A C 1
ATOM 597 O O . ALA A 1 83 ? 20.990 12.114 -19.886 1.00 63.97 83 ALA A O 1
ATOM 598 N N . THR A 1 84 ? 21.770 11.415 -21.863 1.00 68.94 84 THR A N 1
ATOM 599 C CA . THR A 1 84 ? 20.706 12.043 -22.678 1.00 68.94 84 THR A CA 1
ATOM 600 C C . THR A 1 84 ? 19.822 11.041 -23.423 1.00 68.94 84 THR A C 1
ATOM 602 O O . THR A 1 84 ? 19.213 11.376 -24.438 1.00 68.94 84 THR A O 1
ATOM 605 N N . THR A 1 85 ? 19.752 9.806 -22.928 1.00 68.06 85 THR A N 1
ATOM 606 C CA . THR A 1 85 ? 18.893 8.756 -23.490 1.00 68.06 85 THR A CA 1
ATOM 607 C C . THR A 1 85 ? 17.489 8.856 -22.892 1.00 68.06 85 THR A C 1
ATOM 609 O O . THR A 1 85 ? 17.341 8.824 -21.672 1.00 68.06 85 THR A O 1
ATOM 612 N N . ILE A 1 86 ? 16.457 8.960 -23.732 1.00 74.06 86 ILE A N 1
ATOM 613 C CA . ILE A 1 86 ? 15.059 8.773 -23.318 1.00 74.06 86 ILE A CA 1
ATOM 614 C C . ILE A 1 86 ? 14.698 7.320 -23.599 1.00 74.06 86 ILE A C 1
ATOM 616 O O . ILE A 1 86 ? 14.704 6.927 -24.758 1.00 74.06 86 ILE A O 1
ATOM 620 N N . ASP A 1 87 ? 14.381 6.538 -22.565 1.00 75.25 87 ASP A N 1
ATOM 621 C CA . ASP A 1 87 ? 13.989 5.130 -22.689 1.00 75.25 87 ASP A CA 1
ATOM 622 C C . ASP A 1 87 ? 12.496 4.958 -22.368 1.00 75.25 87 ASP A C 1
ATOM 624 O O . ASP A 1 87 ? 12.080 4.837 -21.214 1.00 75.25 87 ASP A O 1
ATOM 628 N N . ILE A 1 88 ? 11.664 4.969 -23.411 1.00 75.88 88 ILE A N 1
ATOM 629 C CA . ILE A 1 88 ? 10.217 4.735 -23.278 1.00 75.88 88 ILE A CA 1
ATOM 630 C C . ILE A 1 88 ? 9.929 3.287 -22.850 1.00 75.88 88 ILE A C 1
ATOM 632 O O . ILE A 1 88 ? 8.894 3.013 -22.238 1.00 75.88 88 ILE A O 1
ATOM 636 N N . GLY A 1 89 ? 10.861 2.366 -23.104 1.00 72.31 89 GLY A N 1
ATOM 637 C CA . GLY A 1 89 ? 10.755 0.973 -22.700 1.00 72.31 89 GLY A CA 1
ATOM 638 C C . GLY A 1 89 ? 10.669 0.812 -21.189 1.00 72.31 89 GLY A C 1
ATOM 639 O O . GLY A 1 89 ? 9.794 0.104 -20.688 1.00 72.31 89 GLY A O 1
ATOM 640 N N . GLN A 1 90 ? 11.504 1.555 -20.459 1.00 74.31 90 GLN A N 1
ATOM 641 C CA . GLN A 1 90 ? 11.477 1.600 -18.993 1.00 74.31 90 GLN A CA 1
ATOM 642 C C . GLN A 1 90 ? 10.181 2.200 -18.435 1.00 74.31 90 GLN A C 1
ATOM 644 O O . GLN A 1 90 ? 9.701 1.777 -17.385 1.00 74.31 90 GLN A O 1
ATOM 649 N N . VAL A 1 91 ? 9.561 3.148 -19.139 1.00 78.06 91 VAL A N 1
ATOM 650 C CA . VAL A 1 91 ? 8.272 3.720 -18.717 1.00 78.06 91 VAL A CA 1
ATOM 651 C C . VAL A 1 91 ? 7.155 2.683 -18.828 1.00 78.06 91 VAL A C 1
ATOM 653 O O . VAL A 1 91 ? 6.351 2.536 -17.906 1.00 78.06 91 VAL A O 1
ATOM 656 N N . ILE A 1 92 ? 7.113 1.922 -19.925 1.00 75.25 92 ILE A N 1
ATOM 657 C CA . ILE A 1 92 ? 6.122 0.852 -20.116 1.00 75.25 92 ILE A CA 1
ATOM 658 C C . ILE A 1 92 ? 6.340 -0.255 -19.077 1.00 75.25 92 ILE A C 1
ATOM 660 O O . ILE A 1 92 ? 5.388 -0.710 -18.444 1.00 75.25 92 ILE A O 1
ATOM 664 N N . ALA A 1 93 ? 7.596 -0.624 -18.834 1.00 74.25 93 ALA A N 1
ATOM 665 C CA . ALA A 1 93 ? 7.994 -1.564 -17.792 1.00 74.25 93 ALA A CA 1
ATOM 666 C C . ALA A 1 93 ? 7.498 -1.157 -16.400 1.00 74.25 93 ALA A C 1
ATOM 668 O O . ALA A 1 93 ? 6.843 -1.936 -15.704 1.00 74.25 93 ALA A O 1
ATOM 669 N N . ALA A 1 94 ? 7.779 0.090 -16.013 1.00 78.38 94 ALA A N 1
ATOM 670 C CA . ALA A 1 94 ? 7.356 0.660 -14.743 1.00 78.38 94 ALA A CA 1
ATOM 671 C C . ALA A 1 94 ? 5.829 0.720 -14.638 1.00 78.38 94 ALA A C 1
ATOM 673 O O . ALA A 1 94 ? 5.275 0.453 -13.574 1.00 78.38 94 ALA A O 1
ATOM 674 N N . THR A 1 95 ? 5.142 0.995 -15.749 1.00 84.62 95 THR A N 1
ATOM 675 C CA . THR A 1 95 ? 3.675 0.994 -15.813 1.00 84.62 95 THR A CA 1
ATOM 676 C C . THR A 1 95 ? 3.110 -0.406 -15.570 1.00 84.62 95 THR A C 1
ATOM 678 O O . THR A 1 95 ? 2.179 -0.557 -14.783 1.00 84.62 95 THR A O 1
ATOM 681 N N . ILE A 1 96 ? 3.687 -1.447 -16.179 1.00 80.00 96 ILE A N 1
ATOM 682 C CA . ILE A 1 96 ? 3.269 -2.838 -15.946 1.00 80.00 96 ILE A CA 1
ATOM 683 C C . ILE A 1 96 ? 3.492 -3.229 -14.479 1.00 80.00 96 ILE A C 1
ATOM 685 O O . ILE A 1 96 ? 2.584 -3.771 -13.849 1.00 80.00 96 ILE A O 1
ATOM 689 N N . ASN A 1 97 ? 4.656 -2.906 -13.907 1.00 77.50 97 ASN A N 1
ATOM 690 C CA . ASN A 1 97 ? 4.935 -3.153 -12.489 1.00 77.50 97 ASN A CA 1
ATOM 691 C C . ASN A 1 97 ? 3.929 -2.424 -11.580 1.00 77.50 97 ASN A C 1
ATOM 693 O O . ASN A 1 97 ? 3.333 -3.034 -10.694 1.00 77.50 97 ASN A O 1
ATOM 697 N N . PHE A 1 98 ? 3.654 -1.147 -11.854 1.00 85.06 98 PHE A N 1
ATOM 698 C CA . PHE A 1 98 ? 2.653 -0.367 -11.129 1.00 85.06 98 PHE A CA 1
ATOM 699 C C . PHE A 1 98 ? 1.265 -1.021 -11.168 1.00 85.06 98 PHE A C 1
ATOM 701 O O . PHE A 1 98 ? 0.615 -1.125 -10.128 1.00 85.06 98 PHE A O 1
ATOM 708 N N . LEU A 1 99 ? 0.823 -1.513 -12.330 1.00 89.88 99 LEU A N 1
ATOM 709 C CA . LEU A 1 99 ? -0.461 -2.208 -12.458 1.00 89.88 99 LEU A CA 1
ATOM 710 C C . LEU A 1 99 ? -0.501 -3.517 -11.663 1.00 89.88 99 LEU A C 1
ATOM 712 O O . LEU A 1 99 ? -1.520 -3.811 -11.040 1.00 89.88 99 LEU A O 1
ATOM 716 N N . ILE A 1 100 ? 0.595 -4.281 -11.638 1.00 84.75 100 ILE A N 1
ATOM 717 C CA . ILE A 1 100 ? 0.696 -5.503 -10.827 1.00 84.75 100 ILE A CA 1
ATOM 718 C C . ILE A 1 100 ? 0.595 -5.157 -9.340 1.00 84.75 100 ILE A C 1
ATOM 720 O O . ILE A 1 100 ? -0.215 -5.750 -8.627 1.00 84.75 100 ILE A O 1
ATOM 724 N N . VAL A 1 101 ? 1.364 -4.170 -8.872 1.00 83.00 101 VAL A N 1
ATOM 725 C CA . VAL A 1 101 ? 1.324 -3.724 -7.473 1.00 83.00 101 VAL A CA 1
ATOM 726 C C . VAL A 1 101 ? -0.078 -3.244 -7.101 1.00 83.00 101 VAL A C 1
ATOM 728 O O . VAL A 1 101 ? -0.620 -3.669 -6.081 1.00 83.00 101 VAL A O 1
ATOM 731 N N . ALA A 1 102 ? -0.699 -2.417 -7.944 1.00 89.06 102 ALA A N 1
ATOM 732 C CA . ALA A 1 102 ? -2.055 -1.924 -7.736 1.00 89.06 102 ALA A CA 1
ATOM 733 C C . ALA A 1 102 ? -3.083 -3.064 -7.675 1.00 89.06 102 ALA A C 1
ATOM 735 O O . ALA A 1 102 ? -3.941 -3.061 -6.793 1.00 89.06 102 ALA A O 1
ATOM 736 N N . ALA A 1 103 ? -2.975 -4.065 -8.555 1.00 90.38 103 ALA A N 1
ATOM 737 C CA . ALA A 1 103 ? -3.852 -5.233 -8.551 1.00 90.38 103 ALA A CA 1
ATOM 738 C C . ALA A 1 103 ? -3.711 -6.049 -7.256 1.00 90.38 103 ALA A C 1
ATOM 740 O O . ALA A 1 103 ? -4.715 -6.427 -6.649 1.00 90.38 103 ALA A O 1
ATOM 741 N N . VAL A 1 104 ? -2.477 -6.273 -6.796 1.00 87.62 104 VAL A N 1
ATOM 742 C CA . VAL A 1 104 ? -2.195 -6.998 -5.550 1.00 87.62 104 VAL A CA 1
ATOM 743 C C . VAL A 1 104 ? -2.727 -6.233 -4.332 1.00 87.62 104 VAL A C 1
ATOM 745 O O . VAL A 1 104 ? -3.415 -6.825 -3.500 1.00 87.62 104 VAL A O 1
ATOM 748 N N . VAL A 1 105 ? -2.476 -4.921 -4.239 1.00 87.31 105 VAL A N 1
ATOM 749 C CA . VAL A 1 105 ? -3.001 -4.056 -3.161 1.00 87.31 105 VAL A CA 1
ATOM 750 C C . VAL A 1 105 ? -4.529 -4.058 -3.156 1.00 87.31 105 VAL A C 1
ATOM 752 O O . VAL A 1 105 ? -5.150 -4.204 -2.102 1.00 87.31 105 VAL A O 1
ATOM 755 N N . TYR A 1 106 ? -5.148 -3.921 -4.330 1.00 90.69 106 TYR A N 1
ATOM 756 C CA . TYR A 1 106 ? -6.599 -3.916 -4.455 1.00 90.69 106 TYR A CA 1
ATOM 757 C C . TYR A 1 106 ? -7.209 -5.231 -3.968 1.00 90.69 106 TYR A C 1
ATOM 759 O O . TYR A 1 106 ? -8.142 -5.225 -3.164 1.00 90.69 106 TYR A O 1
ATOM 767 N N . PHE A 1 107 ? -6.654 -6.364 -4.396 1.00 92.12 107 PHE A N 1
ATOM 768 C CA . PHE A 1 107 ? -7.202 -7.666 -4.042 1.00 92.12 107 PHE A CA 1
ATOM 769 C C . PHE A 1 107 ? -6.978 -8.032 -2.565 1.00 92.12 107 PHE A C 1
ATOM 771 O O . PHE A 1 107 ? -7.893 -8.540 -1.920 1.00 92.12 107 PHE A O 1
ATOM 778 N N . LEU A 1 108 ? -5.791 -7.762 -2.009 1.00 89.38 108 LEU A N 1
ATOM 779 C CA . LEU A 1 108 ? -5.450 -8.147 -0.631 1.00 89.38 108 LEU A CA 1
ATOM 780 C C . LEU A 1 108 ? -5.937 -7.168 0.435 1.00 89.38 108 LEU A C 1
ATOM 782 O O . LEU A 1 108 ? -6.172 -7.594 1.561 1.00 89.38 108 LEU A O 1
ATOM 786 N N . ILE A 1 109 ? -6.055 -5.877 0.119 1.00 87.75 109 ILE A N 1
ATOM 787 C CA . ILE A 1 109 ? -6.431 -4.856 1.105 1.00 87.75 109 ILE A CA 1
ATOM 788 C C . ILE A 1 109 ? -7.818 -4.307 0.800 1.00 87.75 109 ILE A C 1
ATOM 790 O O . ILE A 1 109 ? -8.693 -4.378 1.656 1.00 87.75 109 ILE A O 1
ATOM 794 N N . ILE A 1 110 ? -8.056 -3.798 -0.410 1.00 89.50 110 ILE A N 1
ATOM 795 C CA . ILE A 1 110 ? -9.289 -3.051 -0.711 1.00 89.50 110 ILE A CA 1
ATOM 796 C C . ILE A 1 110 ? -10.520 -3.964 -0.686 1.00 89.50 110 ILE A C 1
ATOM 798 O O . ILE A 1 110 ? -11.507 -3.633 -0.036 1.00 89.50 110 ILE A O 1
ATOM 802 N N . VAL A 1 111 ? -10.470 -5.134 -1.329 1.00 91.38 111 VAL A N 1
ATOM 803 C CA . VAL A 1 111 ? -11.604 -6.079 -1.355 1.00 91.38 111 VAL A CA 1
ATOM 804 C C . VAL A 1 111 ? -12.025 -6.552 0.048 1.00 91.38 111 VAL A C 1
ATOM 806 O O . VAL A 1 111 ? -13.208 -6.413 0.379 1.00 91.38 111 VAL A O 1
ATOM 809 N N . PRO A 1 112 ? -11.134 -7.088 0.908 1.00 91.00 112 PRO A N 1
ATOM 810 C CA . PRO A 1 112 ? -11.539 -7.517 2.244 1.00 91.00 112 PRO A CA 1
ATOM 811 C C . PRO A 1 112 ? -11.906 -6.339 3.141 1.00 91.00 112 PRO A C 1
ATOM 813 O O . PRO A 1 112 ? -12.846 -6.462 3.921 1.00 91.00 112 PRO A O 1
ATOM 816 N N . TYR A 1 113 ? -11.223 -5.198 3.018 1.00 88.94 113 TYR A N 1
ATOM 817 C CA . TYR A 1 113 ? -11.557 -4.020 3.811 1.00 88.94 113 TYR A CA 1
ATOM 818 C C . TYR A 1 113 ? -12.953 -3.496 3.469 1.00 88.94 113 TYR A C 1
ATOM 820 O O . TYR A 1 113 ? -13.750 -3.275 4.374 1.00 88.94 113 TYR A O 1
ATOM 828 N N . ASN A 1 114 ? -13.298 -3.404 2.182 1.00 89.69 114 ASN A N 1
ATOM 829 C CA . ASN A 1 114 ? -14.638 -3.014 1.745 1.00 89.69 114 ASN A CA 1
ATOM 830 C C . ASN A 1 114 ? -15.703 -3.995 2.257 1.00 89.69 114 ASN A C 1
ATOM 832 O O . ASN A 1 114 ? -16.725 -3.563 2.784 1.00 89.69 114 ASN A O 1
ATOM 836 N N . LYS A 1 115 ? -15.432 -5.307 2.193 1.00 89.44 115 LYS A N 1
ATOM 837 C CA . LYS A 1 115 ? -16.347 -6.349 2.687 1.00 89.44 115 LYS A CA 1
ATOM 838 C C . LYS A 1 115 ? -16.553 -6.295 4.207 1.00 89.44 115 LYS A C 1
ATOM 840 O O . LYS A 1 115 ? -17.665 -6.481 4.692 1.00 89.44 115 LYS A O 1
ATOM 845 N N . LEU A 1 116 ? -15.488 -6.070 4.975 1.00 88.19 116 LEU A N 1
ATOM 846 C CA . LEU A 1 116 ? -15.572 -5.951 6.434 1.00 88.19 116 LEU A CA 1
ATOM 847 C C . LEU A 1 116 ? -16.214 -4.630 6.858 1.00 88.19 116 LEU A C 1
ATOM 849 O O . LEU A 1 116 ? -16.953 -4.609 7.837 1.00 88.19 116 LEU A O 1
ATOM 853 N N . ASN A 1 117 ? -15.965 -3.550 6.121 1.00 85.38 117 ASN A N 1
ATOM 854 C CA . ASN A 1 117 ? -16.560 -2.250 6.391 1.00 85.38 117 ASN A CA 1
ATOM 855 C C . ASN A 1 117 ? -18.075 -2.256 6.149 1.00 85.38 117 ASN A C 1
ATOM 857 O O . ASN A 1 117 ? -18.803 -1.667 6.934 1.00 85.38 117 ASN A O 1
ATOM 861 N N . GLU A 1 118 ? -18.565 -2.974 5.136 1.00 84.38 118 GLU A N 1
ATOM 862 C CA . GLU A 1 118 ? -20.005 -3.161 4.899 1.00 84.38 118 GLU A CA 1
ATOM 863 C C . GLU A 1 118 ? -20.686 -3.894 6.069 1.00 84.38 118 GLU A C 1
ATOM 865 O O . GLU A 1 118 ? -21.723 -3.463 6.571 1.00 84.38 118 GLU A O 1
ATOM 870 N N . LEU A 1 119 ? -20.051 -4.952 6.586 1.00 81.06 119 LEU A N 1
ATOM 871 C CA . LEU A 1 119 ? -20.533 -5.684 7.763 1.00 81.06 119 LEU A CA 1
ATOM 872 C C . LEU A 1 119 ? -20.439 -4.859 9.053 1.00 81.06 119 LEU A C 1
ATOM 874 O O . LEU A 1 119 ? -21.291 -4.984 9.931 1.00 81.06 119 LEU A O 1
ATOM 878 N N . ALA A 1 120 ? -19.397 -4.042 9.198 1.00 79.56 120 ALA A N 1
ATOM 879 C CA . ALA A 1 120 ? -19.210 -3.176 10.356 1.00 79.56 120 ALA A CA 1
ATOM 880 C C . ALA A 1 120 ? -20.155 -1.967 10.329 1.00 79.56 120 ALA A C 1
ATOM 882 O O . ALA A 1 120 ? -20.614 -1.555 11.388 1.00 79.56 120 ALA A O 1
ATOM 883 N N . ALA A 1 121 ? -20.472 -1.429 9.149 1.00 78.56 121 ALA A N 1
ATOM 884 C CA . ALA A 1 121 ? -21.480 -0.389 8.967 1.00 78.56 121 ALA A CA 1
ATOM 885 C C . ALA A 1 121 ? -22.869 -0.923 9.333 1.00 78.56 121 ALA A C 1
ATOM 887 O O . ALA A 1 121 ? -23.499 -0.380 10.230 1.00 78.56 121 ALA A O 1
ATOM 888 N N . ALA A 1 122 ? -23.262 -2.081 8.787 1.00 77.94 122 ALA A N 1
ATOM 889 C CA . ALA A 1 122 ? -24.525 -2.729 9.144 1.00 77.94 122 ALA A CA 1
ATOM 890 C C . ALA A 1 122 ? -24.632 -3.051 10.648 1.00 77.94 122 ALA A C 1
ATOM 892 O O . ALA A 1 122 ? -25.707 -2.959 11.232 1.00 77.94 122 ALA A O 1
ATOM 893 N N . ARG A 1 123 ? -23.515 -3.408 11.299 1.00 74.56 123 ARG A N 1
ATOM 894 C CA . ARG A 1 123 ? -23.468 -3.606 12.757 1.00 74.56 123 ARG A CA 1
ATOM 895 C C . ARG A 1 123 ? -23.532 -2.301 13.540 1.00 74.56 123 ARG A C 1
ATOM 897 O O . ARG A 1 123 ? -24.151 -2.292 14.587 1.00 74.56 123 ARG A O 1
ATOM 904 N N . ARG A 1 124 ? -22.904 -1.223 13.068 1.00 72.56 124 ARG A N 1
ATOM 905 C CA . ARG A 1 124 ? -22.972 0.097 13.713 1.00 72.56 124 ARG A CA 1
ATOM 906 C C . ARG A 1 124 ? -24.378 0.670 13.667 1.00 72.56 124 ARG A C 1
ATOM 908 O O . ARG A 1 124 ? -24.823 1.182 14.683 1.00 72.56 124 ARG A O 1
ATOM 915 N N . ASP A 1 125 ? -25.055 0.534 12.534 1.00 73.31 125 ASP A N 1
ATOM 916 C CA . ASP A 1 125 ? -26.437 0.980 12.379 1.00 73.31 125 ASP A CA 1
ATOM 917 C C . ASP A 1 125 ? -27.361 0.145 13.276 1.00 73.31 125 ASP A C 1
ATOM 919 O O . ASP A 1 125 ? -28.115 0.705 14.061 1.00 73.31 125 ASP A O 1
ATOM 923 N N . ALA A 1 126 ? -27.201 -1.186 13.287 1.00 72.38 126 ALA A N 1
ATOM 924 C CA . ALA A 1 126 ? -27.951 -2.063 14.190 1.00 72.38 126 ALA A CA 1
ATOM 925 C C . ALA A 1 126 ? -27.685 -1.776 15.680 1.00 72.38 126 ALA A C 1
ATOM 927 O O . ALA A 1 126 ? -28.619 -1.765 16.472 1.00 72.38 126 ALA A O 1
ATOM 928 N N . SER A 1 127 ? -26.435 -1.512 16.075 1.00 71.62 127 SER A N 1
ATOM 929 C CA . SER A 1 127 ? -26.096 -1.157 17.459 1.00 71.62 127 SER A CA 1
ATOM 930 C C . SER A 1 127 ? -26.599 0.233 17.849 1.00 71.62 127 SER A C 1
ATOM 932 O O . SER A 1 127 ? -26.993 0.422 18.991 1.00 71.62 127 SER A O 1
ATOM 934 N N . ALA A 1 128 ? -26.623 1.195 16.922 1.00 74.50 128 ALA A N 1
ATOM 935 C CA . ALA A 1 128 ? -27.197 2.518 17.163 1.00 74.50 128 ALA A CA 1
ATOM 936 C C . ALA A 1 128 ? -28.728 2.458 17.298 1.00 74.50 128 ALA A C 1
ATOM 938 O O . ALA A 1 128 ? -29.289 3.162 18.133 1.00 74.50 128 ALA A O 1
ATOM 939 N N . GLU A 1 129 ? -29.391 1.593 16.526 1.00 71.44 129 GLU A N 1
ATOM 940 C CA . GLU A 1 129 ? -30.829 1.329 16.638 1.00 71.44 129 GLU A CA 1
ATOM 941 C C . GLU A 1 129 ? -31.162 0.586 17.949 1.00 71.44 129 GLU A C 1
ATOM 943 O O . GLU A 1 129 ? -32.085 0.983 18.654 1.00 71.44 129 GLU A O 1
ATOM 948 N N . GLU A 1 130 ? -30.360 -0.415 18.343 1.00 69.00 130 GLU A N 1
ATOM 949 C CA . GLU A 1 130 ? -30.487 -1.120 19.633 1.00 69.00 130 GLU A CA 1
ATOM 950 C C . GLU A 1 130 ? -30.214 -0.200 20.842 1.00 69.00 130 GLU A C 1
ATOM 952 O O . GLU A 1 130 ? -30.869 -0.331 21.879 1.00 69.00 130 GLU A O 1
ATOM 957 N N . GLU A 1 131 ? -29.264 0.738 20.745 1.00 71.19 131 GLU A N 1
ATOM 958 C CA . GLU A 1 131 ? -28.990 1.740 21.788 1.00 71.19 131 GLU A CA 1
ATOM 959 C C . GLU A 1 131 ? -30.093 2.812 21.865 1.00 71.19 131 GLU A C 1
ATOM 961 O O . GLU A 1 131 ? -30.473 3.236 22.963 1.00 71.19 131 GLU A O 1
ATOM 966 N N . ALA A 1 132 ? -30.650 3.226 20.723 1.00 69.75 132 ALA A N 1
ATOM 967 C CA . ALA A 1 132 ? -31.802 4.125 20.668 1.00 69.75 132 ALA A CA 1
ATOM 968 C C . ALA A 1 132 ? -33.051 3.473 21.290 1.00 69.75 132 ALA A C 1
ATOM 970 O O . ALA A 1 132 ? -33.696 4.079 22.144 1.00 69.75 132 ALA A O 1
ATOM 971 N N . GLU A 1 133 ? -33.334 2.205 20.974 1.00 70.44 133 GLU A N 1
ATOM 972 C CA . GLU A 1 133 ? -34.448 1.466 21.583 1.00 70.44 133 GLU A CA 1
ATOM 973 C C . GLU A 1 133 ? -34.273 1.323 23.104 1.00 70.44 133 GLU A C 1
ATOM 975 O O . GLU A 1 133 ? -35.214 1.544 23.869 1.00 70.44 133 GLU A O 1
ATOM 980 N N . GLN A 1 134 ? -33.064 1.004 23.584 1.00 72.81 134 GLN A N 1
ATOM 981 C CA . GLN A 1 134 ? -32.810 0.855 25.023 1.00 72.81 134 GLN A CA 1
ATOM 982 C C . GLN A 1 134 ? -32.910 2.181 25.791 1.00 72.81 134 GLN A C 1
ATOM 984 O O . GLN A 1 134 ? -33.387 2.195 26.930 1.00 72.81 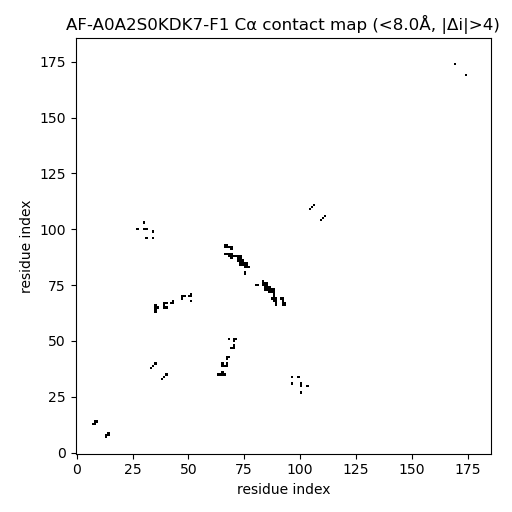134 GLN A O 1
ATOM 989 N N . THR A 1 135 ? -32.494 3.298 25.187 1.00 78.50 135 THR A N 1
ATOM 990 C CA . THR A 1 135 ? -32.618 4.628 25.807 1.00 78.50 135 THR A CA 1
ATOM 991 C C . THR A 1 135 ? -34.066 5.108 25.845 1.00 78.50 135 THR A C 1
ATOM 993 O O . THR A 1 135 ? -34.500 5.605 26.883 1.00 78.50 135 THR A O 1
ATOM 996 N N . GLU A 1 136 ? -34.852 4.886 24.789 1.00 81.50 136 GLU A N 1
ATOM 997 C CA . GLU A 1 136 ? -36.287 5.192 24.786 1.00 81.50 136 GLU A CA 1
ATOM 998 C C . GLU A 1 136 ? -37.055 4.350 25.810 1.00 81.50 136 GLU A C 1
ATOM 1000 O O . GLU A 1 136 ? -37.827 4.891 26.604 1.00 81.50 136 GLU A O 1
ATOM 1005 N N . VAL A 1 137 ? -36.802 3.039 25.874 1.00 82.50 137 VAL A N 1
ATOM 1006 C CA . VAL A 1 137 ? -37.418 2.156 26.878 1.00 82.50 137 VAL A CA 1
ATOM 1007 C C . VAL A 1 137 ? -37.016 2.567 28.302 1.00 82.50 137 VAL A C 1
ATOM 1009 O O . VAL A 1 137 ? -37.860 2.554 29.203 1.00 82.50 137 VAL A O 1
ATOM 1012 N N . GLY A 1 138 ? -35.764 2.991 28.508 1.00 84.19 138 GLY A N 1
ATOM 1013 C CA . GLY A 1 138 ? -35.282 3.530 29.782 1.00 84.19 138 GLY A CA 1
ATOM 1014 C C . GLY A 1 138 ? -36.000 4.819 30.196 1.00 84.19 138 GLY A C 1
ATOM 1015 O O . GLY A 1 138 ? -36.487 4.918 31.323 1.00 84.19 138 GLY A O 1
ATOM 1016 N N . LEU A 1 139 ? -36.147 5.768 29.268 1.00 87.88 139 LEU A N 1
ATOM 1017 C CA . LEU A 1 139 ? -36.867 7.025 29.497 1.00 87.88 139 LEU A CA 1
ATOM 1018 C C . LEU A 1 139 ? -38.355 6.788 29.779 1.00 87.88 139 LEU A C 1
ATOM 1020 O O . LEU A 1 139 ? -38.930 7.410 30.672 1.00 87.88 139 LEU A O 1
ATOM 1024 N N . LEU A 1 140 ? -38.992 5.861 29.060 1.00 87.88 140 LEU A N 1
ATOM 1025 C CA . LEU A 1 140 ? -40.394 5.507 29.284 1.00 87.88 140 LEU A CA 1
ATOM 1026 C C . LEU A 1 140 ? -40.610 4.847 30.654 1.00 87.88 140 LEU A C 1
ATOM 1028 O O . LEU A 1 140 ? -41.621 5.114 31.310 1.00 87.88 140 LEU A O 1
ATOM 1032 N N . ALA A 1 141 ? -39.666 4.022 31.115 1.00 89.81 141 ALA A N 1
ATOM 1033 C CA . ALA A 1 141 ? -39.705 3.441 32.455 1.00 89.81 141 ALA A CA 1
ATOM 1034 C C . ALA A 1 141 ? -39.567 4.515 33.547 1.00 89.81 141 ALA A C 1
ATOM 1036 O O . ALA A 1 141 ? -40.328 4.505 34.517 1.00 89.81 141 ALA A O 1
ATOM 1037 N N . GLU A 1 142 ? -38.661 5.476 33.360 1.00 89.88 142 GLU A N 1
ATOM 1038 C CA . GLU A 1 142 ? -38.458 6.588 34.291 1.00 89.88 142 GLU A CA 1
ATOM 1039 C C . GLU A 1 142 ? -39.690 7.509 34.354 1.00 89.88 142 GLU A C 1
ATOM 1041 O O . GLU A 1 142 ? -40.176 7.827 35.439 1.00 89.88 142 GLU A O 1
ATOM 1046 N N . ILE A 1 143 ? -40.291 7.853 33.207 1.00 90.25 143 ILE A N 1
ATOM 1047 C CA . ILE A 1 143 ? -41.532 8.645 33.141 1.00 90.25 143 ILE A CA 1
ATOM 1048 C C . ILE A 1 143 ? -42.702 7.915 33.816 1.00 90.25 143 ILE A C 1
ATOM 1050 O O . ILE A 1 143 ? -43.492 8.551 34.517 1.00 90.25 143 ILE A O 1
ATOM 1054 N N . ARG A 1 144 ? -42.831 6.591 33.640 1.00 90.50 144 ARG A N 1
ATOM 1055 C CA . ARG A 1 144 ? -43.871 5.792 34.312 1.00 90.50 144 ARG A CA 1
ATOM 1056 C C . ARG A 1 144 ? -43.745 5.894 35.829 1.00 90.50 144 ARG A C 1
ATOM 1058 O O . ARG A 1 144 ? -44.752 6.098 36.508 1.00 90.50 144 ARG A O 1
ATOM 1065 N N . ASP A 1 145 ? -42.533 5.752 36.350 1.00 89.75 145 ASP A N 1
ATOM 1066 C CA . ASP A 1 145 ? -42.285 5.805 37.788 1.00 89.75 145 ASP A CA 1
ATOM 1067 C C . ASP A 1 145 ? -42.498 7.224 38.332 1.00 89.75 145 ASP A C 1
ATOM 1069 O O . ASP A 1 145 ? -43.142 7.383 39.370 1.00 89.75 145 ASP A O 1
ATOM 1073 N N . LEU A 1 146 ? -42.091 8.260 37.589 1.00 86.62 146 LEU A N 1
ATOM 1074 C CA . LEU A 1 146 ? -42.384 9.656 37.927 1.00 86.62 146 LEU A CA 1
ATOM 1075 C C . LEU A 1 146 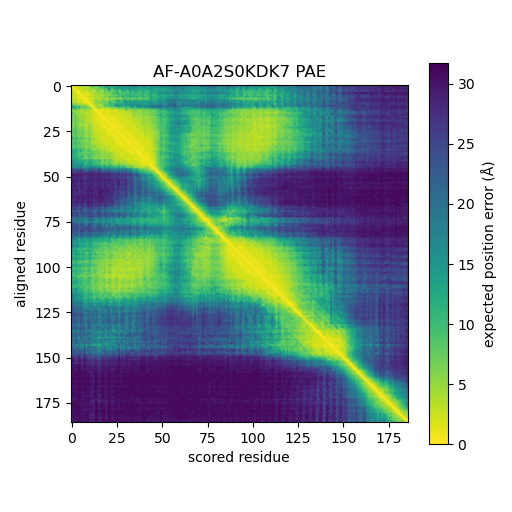? -43.888 9.957 37.920 1.00 86.62 146 LEU A C 1
ATOM 1077 O O . LEU A 1 146 ? -44.372 10.640 38.818 1.00 86.62 146 LEU A O 1
ATOM 1081 N N . LEU A 1 147 ? -44.654 9.423 36.967 1.00 80.94 147 LEU A N 1
ATOM 1082 C CA . LEU A 1 147 ? -46.108 9.599 36.915 1.00 80.94 147 LEU A CA 1
ATOM 1083 C C . LEU A 1 147 ? -46.817 8.815 38.028 1.00 80.94 147 LEU A C 1
ATOM 1085 O O . LEU A 1 147 ? -47.789 9.301 38.604 1.00 80.94 147 LEU A O 1
ATOM 1089 N N . SER A 1 148 ? -46.326 7.618 38.358 1.00 84.50 148 SER A N 1
ATOM 1090 C CA . SER A 1 148 ? -46.832 6.825 39.480 1.00 84.50 148 SER A CA 1
ATOM 1091 C C . SER A 1 148 ? -46.545 7.500 40.821 1.00 84.50 148 SER A C 1
ATOM 1093 O O . SER A 1 148 ? -47.404 7.486 41.699 1.00 84.50 148 SER A O 1
ATOM 1095 N N . ALA A 1 149 ? -45.365 8.105 40.977 1.00 84.31 149 ALA A N 1
ATOM 1096 C CA . ALA A 1 149 ? -44.974 8.845 42.173 1.00 84.31 149 ALA A CA 1
ATOM 1097 C C . ALA A 1 149 ? -45.693 10.200 42.287 1.00 84.31 149 ALA A C 1
ATOM 1099 O O . ALA A 1 149 ? -46.047 10.620 43.386 1.00 84.31 149 ALA A O 1
ATOM 1100 N N . ALA A 1 150 ? -45.934 10.875 41.159 1.00 76.25 150 ALA A N 1
ATOM 1101 C CA . ALA A 1 150 ? -46.649 12.148 41.099 1.00 76.25 150 ALA A CA 1
ATOM 1102 C C . ALA A 1 150 ? -48.173 11.993 41.152 1.00 76.25 150 ALA A C 1
ATOM 1104 O O . ALA A 1 150 ? -48.862 12.994 41.344 1.00 76.25 150 ALA A O 1
ATOM 1105 N N . ARG A 1 151 ? -48.717 10.775 40.995 1.00 76.69 151 ARG A N 1
ATOM 1106 C CA . ARG A 1 151 ? -50.143 10.503 41.192 1.00 76.69 151 ARG A CA 1
ATOM 1107 C C . ARG A 1 151 ? -50.457 10.731 42.673 1.00 76.69 151 ARG A C 1
ATOM 1109 O O . ARG A 1 151 ? -50.072 9.901 43.498 1.00 76.69 151 ARG A O 1
ATOM 1116 N N . PRO A 1 152 ? -51.161 11.817 43.045 1.00 56.16 152 PRO A N 1
ATOM 1117 C CA . PRO A 1 152 ? -51.577 11.998 44.423 1.00 56.16 152 PRO A CA 1
ATOM 1118 C C . PRO A 1 152 ? -52.475 10.811 44.751 1.00 56.16 152 PRO A C 1
ATOM 1120 O O . PRO A 1 152 ? -53.378 10.496 43.967 1.00 56.16 152 PRO A O 1
ATOM 1123 N N . ALA A 1 153 ? -52.205 10.128 45.865 1.00 57.41 153 ALA A N 1
ATOM 1124 C CA . ALA A 1 153 ? -53.114 9.127 46.396 1.00 57.41 153 ALA A CA 1
ATOM 1125 C C . ALA A 1 153 ? -54.505 9.762 46.408 1.00 57.41 153 ALA A C 1
ATOM 1127 O O . ALA A 1 153 ? -54.715 10.769 47.088 1.00 57.41 153 ALA A O 1
ATOM 1128 N N . ALA A 1 154 ? -55.407 9.240 45.569 1.00 54.16 154 ALA A N 1
ATOM 1129 C CA . ALA A 1 154 ? -56.776 9.718 45.518 1.00 54.16 154 ALA A CA 1
ATOM 1130 C C . ALA A 1 154 ? -57.271 9.734 46.969 1.00 54.16 154 ALA A C 1
ATOM 1132 O O . ALA A 1 154 ? -57.143 8.697 47.633 1.00 54.16 154 ALA A O 1
ATOM 1133 N N . PRO A 1 155 ? -57.719 10.889 47.499 1.00 46.12 155 PRO A N 1
ATOM 1134 C CA . PRO A 1 155 ? -58.149 10.953 48.881 1.00 46.12 155 PRO A CA 1
ATOM 1135 C C . PRO A 1 155 ? -59.200 9.866 49.057 1.00 46.12 155 PRO A C 1
ATOM 1137 O O . PRO A 1 155 ? -60.135 9.775 48.257 1.00 46.12 155 PRO A O 1
ATOM 1140 N N . ALA A 1 156 ? -58.971 8.985 50.032 1.00 51.53 156 ALA A N 1
ATOM 1141 C CA . ALA A 1 156 ? -59.910 7.939 50.384 1.00 51.53 156 ALA A CA 1
ATOM 1142 C C . ALA A 1 156 ? -61.279 8.604 50.533 1.00 51.53 156 ALA A C 1
ATOM 1144 O O . ALA A 1 156 ? -61.457 9.464 51.396 1.00 51.53 156 ALA A O 1
ATOM 1145 N N . VAL A 1 157 ? -62.198 8.272 49.624 1.00 49.78 157 VAL A N 1
ATOM 1146 C CA . VAL A 1 157 ? -63.563 8.793 49.613 1.00 49.78 157 VAL A CA 1
ATOM 1147 C C . VAL A 1 157 ? -64.247 8.242 50.859 1.00 49.78 157 VAL A C 1
ATOM 1149 O O . VAL A 1 157 ? -64.802 7.146 50.862 1.00 49.78 157 VAL A O 1
ATOM 1152 N N . GLY A 1 158 ? -64.118 8.984 51.953 1.00 60.09 158 GLY A N 1
ATOM 1153 C CA . GLY A 1 158 ? -65.030 8.925 53.072 1.00 60.09 158 GLY A CA 1
ATOM 1154 C C . GLY A 1 158 ? -66.326 9.607 52.654 1.00 60.09 158 GLY A C 1
ATOM 1155 O O . GLY A 1 158 ? -66.326 10.795 52.356 1.00 60.09 158 GLY A O 1
ATOM 1156 N N . GLU A 1 159 ? -67.389 8.808 52.667 1.00 52.03 159 GLU A N 1
ATOM 1157 C CA . GLU A 1 159 ? -68.820 9.133 52.635 1.00 52.03 159 GLU A CA 1
ATOM 1158 C C . GLU A 1 159 ? -69.593 8.906 51.315 1.00 52.03 159 GLU A C 1
ATOM 1160 O O . GLU A 1 159 ? -69.193 9.357 50.239 1.00 52.03 159 GLU A O 1
ATOM 1165 N N . PRO A 1 160 ? -70.736 8.181 51.390 1.00 56.59 160 PRO A N 1
ATOM 1166 C CA . PRO A 1 160 ? -71.537 7.788 50.243 1.00 56.59 160 PRO A CA 1
ATOM 1167 C C . PRO A 1 160 ? -72.515 8.909 49.885 1.00 56.59 160 PRO A C 1
ATOM 1169 O O . PRO A 1 160 ? -73.634 8.964 50.394 1.00 56.59 160 PRO A O 1
ATOM 1172 N N . LEU A 1 161 ? -72.137 9.797 48.970 1.00 52.22 161 LEU A N 1
ATOM 1173 C C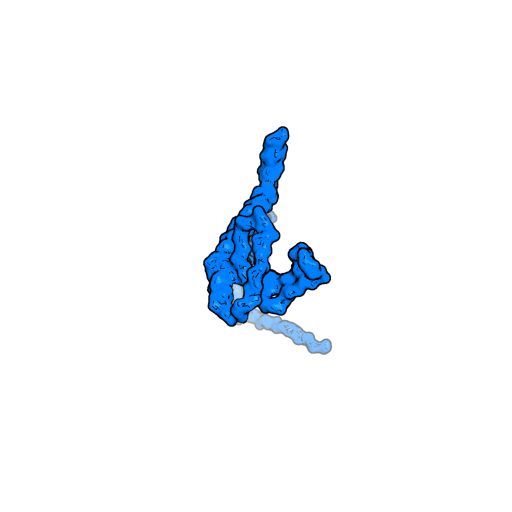A . LEU A 1 161 ? -73.112 10.690 48.348 1.00 52.22 161 LEU A CA 1
ATOM 1174 C C . LEU A 1 161 ? -73.739 9.998 47.136 1.00 52.22 161 LEU A C 1
ATOM 1176 O O . LEU A 1 161 ? -73.202 10.009 46.036 1.00 52.22 161 LEU A O 1
ATOM 1180 N N . GLY A 1 162 ? -74.882 9.361 47.397 1.00 58.06 162 GLY A N 1
ATOM 1181 C CA . GLY A 1 162 ? -76.033 9.295 46.495 1.00 58.06 162 GLY A CA 1
ATOM 1182 C C . GLY A 1 162 ? -75.778 8.948 45.026 1.00 58.06 162 GLY A C 1
ATOM 1183 O O . GLY A 1 162 ? -75.668 9.831 44.188 1.00 58.06 162 GLY A O 1
ATOM 1184 N N . GLY A 1 163 ? -75.875 7.653 44.719 1.00 57.16 163 GLY A N 1
ATOM 1185 C CA . GLY A 1 163 ? -76.624 7.165 43.560 1.00 57.16 163 GLY A CA 1
ATOM 1186 C C . GLY A 1 163 ? -76.105 7.509 42.165 1.00 57.16 163 GLY A C 1
ATOM 1187 O O . GLY A 1 163 ? -76.672 8.357 41.492 1.00 57.16 163 GLY A O 1
ATOM 1188 N N . LEU A 1 164 ? -75.199 6.679 41.654 1.00 63.34 164 LEU A N 1
ATOM 1189 C CA . LEU A 1 164 ? -75.430 5.992 40.381 1.00 63.34 164 LEU A CA 1
ATOM 1190 C C . LEU A 1 164 ? -74.837 4.580 40.495 1.00 63.34 164 LEU A C 1
ATOM 1192 O O . LEU A 1 164 ? -73.678 4.448 40.893 1.00 63.34 164 LEU A O 1
ATOM 1196 N N . PRO A 1 165 ? -75.613 3.514 40.221 1.00 64.62 165 PRO A N 1
ATOM 1197 C CA . PRO A 1 165 ? -75.062 2.168 40.216 1.00 64.62 165 PRO A CA 1
ATOM 1198 C C . PRO A 1 165 ? -73.978 2.057 39.132 1.00 64.62 165 PRO A C 1
ATOM 1200 O O . PRO A 1 165 ? -74.066 2.744 38.110 1.00 64.62 165 PRO A O 1
ATOM 1203 N N . PRO A 1 166 ? -72.970 1.187 39.321 1.00 62.50 166 PRO A N 1
ATOM 1204 C CA . PRO A 1 166 ? -72.001 0.900 38.275 1.00 62.50 166 PRO A CA 1
ATOM 1205 C C . PRO A 1 166 ? -72.756 0.381 37.052 1.00 62.50 166 PRO A C 1
ATOM 1207 O O . PRO A 1 166 ? -73.481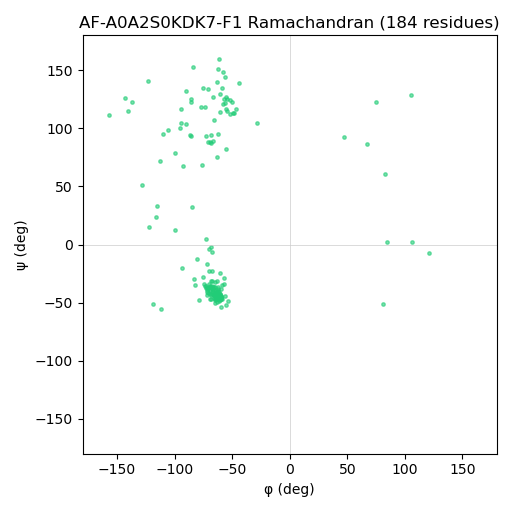 -0.614 37.138 1.00 62.50 166 PRO A O 1
ATOM 1210 N N . THR A 1 167 ? -72.624 1.058 35.913 1.00 65.06 167 THR A N 1
ATOM 1211 C CA . THR A 1 167 ? -73.123 0.500 34.662 1.00 65.06 167 THR A CA 1
ATOM 1212 C C . THR A 1 167 ? -72.282 -0.737 34.346 1.00 65.06 167 THR A C 1
ATOM 1214 O O . THR A 1 167 ? -71.050 -0.673 34.380 1.00 65.06 167 THR A O 1
ATOM 1217 N N . PRO A 1 168 ? -72.911 -1.900 34.109 1.00 68.81 168 PRO A N 1
ATOM 1218 C CA . PRO A 1 168 ? -72.169 -3.090 33.741 1.00 68.81 168 PRO A CA 1
ATOM 1219 C C . PRO A 1 168 ? -71.471 -2.836 32.405 1.00 68.81 168 PRO A C 1
ATOM 1221 O O . PRO A 1 168 ? -72.037 -2.215 31.504 1.00 68.81 168 PRO A O 1
ATOM 1224 N N . ASN A 1 169 ? -70.232 -3.313 32.293 1.00 68.62 169 ASN A N 1
ATOM 1225 C CA . ASN A 1 169 ? -69.484 -3.295 31.043 1.00 68.62 169 ASN A CA 1
ATOM 1226 C C . ASN A 1 169 ? -70.352 -3.939 29.940 1.00 68.62 169 ASN A C 1
ATOM 1228 O O . ASN A 1 169 ? -70.831 -5.059 30.157 1.00 68.62 169 ASN A O 1
ATOM 1232 N N . PRO A 1 170 ? -70.617 -3.263 28.806 1.00 65.62 170 PRO A N 1
ATOM 1233 C CA . PRO A 1 170 ? -71.463 -3.823 27.763 1.00 65.62 170 PRO A CA 1
ATOM 1234 C C . PRO A 1 170 ? -70.879 -5.145 27.258 1.00 65.62 170 PRO A C 1
ATOM 1236 O O . PRO A 1 170 ? -69.678 -5.265 27.010 1.00 65.62 170 PRO A O 1
ATOM 1239 N N . ALA A 1 171 ? -71.739 -6.154 27.115 1.00 66.88 171 ALA A N 1
ATOM 1240 C CA . ALA A 1 171 ? -71.353 -7.433 26.536 1.00 66.88 171 ALA A CA 1
ATOM 1241 C C . ALA A 1 171 ? -70.791 -7.225 25.112 1.00 66.88 171 ALA A C 1
ATOM 1243 O O . ALA A 1 171 ? -71.233 -6.308 24.406 1.00 66.88 171 ALA A O 1
ATOM 1244 N N . PRO A 1 172 ? -69.835 -8.060 24.663 1.00 59.06 172 PRO A N 1
ATOM 1245 C CA . PRO A 1 172 ? -69.255 -7.936 23.330 1.00 59.06 172 PRO A CA 1
ATOM 1246 C C . PRO A 1 172 ? -70.365 -7.969 22.267 1.00 59.06 172 PRO A C 1
ATOM 1248 O O . PRO A 1 172 ? -71.098 -8.948 22.154 1.00 59.06 172 PRO A O 1
ATOM 1251 N N . GLY A 1 173 ? -70.508 -6.861 21.529 1.00 63.47 173 GLY A N 1
ATOM 1252 C CA . GLY A 1 173 ? -71.548 -6.656 20.511 1.00 63.47 173 GLY A CA 1
ATOM 1253 C C . GLY A 1 173 ? 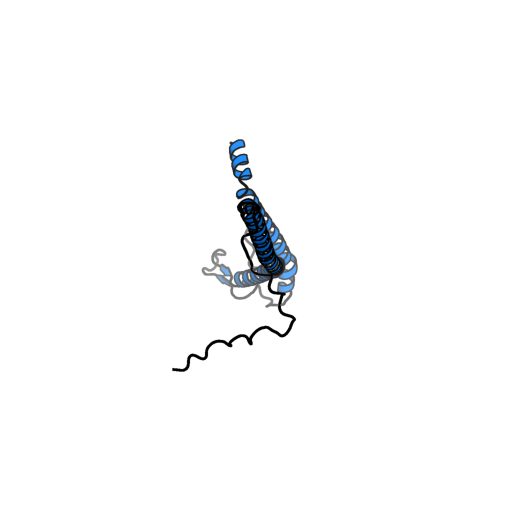-72.479 -5.457 20.736 1.00 63.47 173 GLY A C 1
ATOM 1254 O O . GLY A 1 173 ? -73.256 -5.143 19.842 1.00 63.47 173 GLY A O 1
ATOM 1255 N N . GLN A 1 174 ? -72.402 -4.762 21.879 1.00 58.97 174 GLN A N 1
ATOM 1256 C CA . GLN A 1 174 ? -73.245 -3.583 22.170 1.00 58.97 174 GLN A CA 1
ATOM 1257 C C . GLN A 1 174 ? -72.562 -2.223 21.952 1.00 58.97 174 GLN A C 1
ATOM 1259 O O . GLN A 1 174 ? -73.096 -1.190 22.355 1.00 58.97 174 GLN A O 1
ATOM 1264 N N . TYR A 1 175 ? -71.398 -2.188 21.302 1.00 64.75 175 TYR A N 1
ATOM 1265 C CA . TYR A 1 175 ? -70.822 -0.908 20.902 1.00 64.75 175 TYR A CA 1
ATOM 1266 C C . TYR A 1 175 ? -71.654 -0.304 19.763 1.00 64.75 175 TYR A C 1
ATOM 1268 O O . TYR A 1 175 ? -71.978 -1.023 18.813 1.00 64.75 175 TYR A O 1
ATOM 1276 N N . PRO A 1 176 ? -72.004 0.994 19.828 1.00 67.81 176 PRO A N 1
ATOM 1277 C CA . PRO A 1 176 ? -72.585 1.672 18.678 1.00 67.81 176 PRO A CA 1
ATOM 1278 C C . PRO A 1 176 ? -71.619 1.539 17.490 1.00 67.81 176 PRO A C 1
ATOM 1280 O O . PRO A 1 176 ? -70.401 1.527 17.705 1.00 67.81 176 PRO A O 1
ATOM 1283 N N . PRO A 1 177 ? -72.124 1.393 16.251 1.00 64.69 177 PRO A N 1
ATOM 1284 C CA . PRO A 1 177 ? -71.256 1.291 15.088 1.00 64.69 177 PRO A CA 1
ATOM 1285 C C . PRO A 1 177 ? -70.342 2.514 15.069 1.00 64.69 177 PRO A C 1
ATOM 1287 O O . PRO A 1 177 ? -70.819 3.642 15.191 1.00 64.69 177 PRO A O 1
ATOM 1290 N N . ALA A 1 178 ? -69.033 2.271 14.985 1.00 63.91 178 ALA A N 1
ATOM 1291 C CA . ALA A 1 178 ? -68.050 3.331 14.852 1.00 63.91 178 ALA A CA 1
ATOM 1292 C C . ALA A 1 178 ? -68.453 4.179 13.645 1.00 63.91 178 ALA A C 1
ATOM 1294 O O . ALA A 1 178 ? -68.502 3.671 12.522 1.00 63.91 178 ALA A O 1
ATOM 1295 N N . ASP A 1 179 ? -68.811 5.435 13.901 1.00 62.69 179 ASP A N 1
ATOM 1296 C CA . ASP A 1 179 ? -69.141 6.375 12.844 1.00 62.69 179 ASP A CA 1
ATOM 1297 C C . ASP A 1 179 ? -67.891 6.503 11.968 1.00 62.69 179 ASP A C 1
ATOM 1299 O O . ASP A 1 179 ? -66.807 6.867 12.438 1.00 62.69 179 ASP A O 1
ATOM 1303 N N . GLY A 1 180 ? -68.011 6.034 10.727 1.00 65.88 180 GLY A N 1
ATOM 1304 C CA . GLY A 1 180 ? -66.906 5.981 9.782 1.00 65.88 180 GLY A CA 1
ATOM 1305 C C . GLY A 1 180 ? -66.383 7.388 9.491 1.00 65.88 180 GLY A C 1
ATOM 1306 O O . GLY A 1 180 ? -67.099 8.370 9.697 1.00 65.88 180 GLY A O 1
ATOM 1307 N N . PRO A 1 181 ? -65.143 7.524 8.993 1.00 59.91 181 PRO A N 1
ATOM 1308 C CA . PRO A 1 181 ? -64.551 8.832 8.759 1.00 59.91 181 PRO A CA 1
ATOM 1309 C C . PRO A 1 181 ? -65.457 9.647 7.833 1.00 59.91 181 PRO A C 1
ATOM 1311 O O . PRO A 1 181 ? -65.782 9.219 6.722 1.00 59.91 181 PRO A O 1
ATOM 1314 N N . GLY A 1 182 ? -65.884 10.807 8.336 1.00 59.09 182 GLY A N 1
ATOM 1315 C CA . GLY A 1 182 ? -66.804 11.713 7.669 1.00 59.09 182 GLY A CA 1
ATOM 1316 C C . GLY A 1 182 ? -66.414 11.940 6.212 1.00 59.09 182 GLY A C 1
ATOM 1317 O O . GLY A 1 182 ? -65.368 12.511 5.902 1.00 59.09 182 GLY A O 1
ATOM 1318 N N . ARG A 1 183 ? -67.297 11.513 5.304 1.00 60.38 183 ARG A N 1
ATOM 1319 C CA . ARG A 1 183 ? -67.319 11.980 3.919 1.00 60.38 183 ARG A CA 1
ATOM 1320 C C . ARG A 1 183 ? -67.600 13.482 3.945 1.00 60.38 183 ARG A C 1
ATOM 1322 O O . ARG A 1 183 ? -68.752 13.905 3.971 1.00 60.38 183 ARG A O 1
ATOM 1329 N N . HIS A 1 184 ? -66.548 14.290 3.897 1.00 56.91 184 HIS A N 1
ATOM 1330 C CA . HIS A 1 184 ? -66.665 15.673 3.456 1.00 56.91 184 HIS A CA 1
ATOM 1331 C C . HIS A 1 184 ? -66.983 15.671 1.959 1.00 56.91 184 HIS A C 1
ATOM 1333 O O . HIS A 1 184 ? -66.110 15.558 1.106 1.00 56.91 184 HIS A O 1
ATOM 1339 N N . SER A 1 185 ? -68.273 15.738 1.647 1.00 61.34 185 SER A N 1
ATOM 1340 C CA . SER A 1 185 ? -68.779 16.116 0.336 1.00 61.34 185 SER A CA 1
ATOM 1341 C C . SER A 1 185 ? -69.095 17.608 0.338 1.00 61.34 185 SER A C 1
ATOM 1343 O O . SER A 1 185 ? -70.151 17.995 0.841 1.00 61.34 185 SER A O 1
ATOM 1345 N N . ARG A 1 186 ? -68.188 18.416 -0.216 1.00 56.69 186 ARG A N 1
ATOM 1346 C CA . ARG A 1 186 ? -68.450 19.526 -1.150 1.00 56.69 186 ARG A CA 1
ATOM 1347 C C . ARG A 1 186 ? -67.167 20.275 -1.469 1.00 56.69 186 ARG A C 1
ATOM 1349 O O . ARG A 1 186 ? -66.407 20.547 -0.519 1.00 56.69 186 ARG A O 1
#

pLDDT: mean 72.07, std 15.15, range [35.12, 94.38]